Protein AF-0000000081168385 (afdb_homodimer)

Foldseek 3Di:
DPPPPPVVVVVVVVVVVVVVVVVVVVQVVQQVVLLVVLCVVLVVVVCVVVVCVPPPVPDDPDPVVVVVVVLVVQLVVLQSQLSSLVSGPPNDPVSNVSNVVSNVVSVVSVVVVVVLQVLQVVAPNRNQLVVQLVVCVVVDPDDSVVSSVVSNVVVVVVVVVVVVVVVVVVVVPPPDPDD/DPPDPPVVVVVVVVVVVVVVVVVVVVVVVVLVVQLVVLCVVLVVVVCVLVVCVPPPVPDDPDPVVVVVVVLVNQLVVLQSQLSNLVSDPPNDPVSNVSNVVSNVVSVVSVVVVVVLQVLQVVAPNRNQLVVQLVVCVVVDPDDSVVSSVVSNVVVVVVVVVVVVVVVVVVVVPPPDPDD

Secondary structure (DSSP, 8-state):
----HHHHHHHHHHHHHHHHHHHHHHHHHHHHHHHHHHHHHHHHHHHHHHHHHHSS----S-HHHHHHHHHHHHHHHHHHHHHHHHHSSS--HHHHHHHHHHHHHHHHHHHHHHHHHHHHHHSTTTHHHHHHHHHTTTT--S-HHHHHHHHHHHHHHHHHHHHHHHHHHHHHTS-----/----THHHHHHHHHHHHHHHHHHHHHHHHHHHHHHHHHHHHHHHHHHHHHHHHHSS----S-HHHHHHHHHHHHHHHHHHHHHHHHHSSS--HHHHHHHHHHHHHHHHHHHHHHHHHHHHHHSTTTHHHHHHHHHTTTT----HHHHHHHHHHHHHHHHHHHHHHHHHHHHHTS-----

Organism: Pinctada imbricata (NCBI:txid66713)

Structure (mmCIF, N/CA/C/O backbone):
data_AF-0000000081168385-model_v1
#
loop_
_entity.id
_entity.type
_entity.pdbx_description
1 polymer 'Uncharacterized protein'
#
loop_
_atom_site.group_PDB
_atom_site.id
_atom_site.type_symbol
_atom_site.label_atom_id
_atom_site.label_alt_id
_atom_site.label_comp_id
_atom_site.label_asym_id
_atom_site.label_entity_id
_atom_site.label_seq_id
_atom_site.pdbx_PDB_ins_code
_atom_site.Cartn_x
_atom_site.Cartn_y
_atom_site.Cartn_z
_atom_site.occupancy
_atom_site.B_iso_or_equiv
_atom_site.auth_seq_id
_atom_site.auth_comp_id
_atom_site.auth_asym_id
_atom_site.auth_atom_id
_atom_site.pdbx_PDB_model_num
ATOM 1 N N . MET A 1 1 ? 1.739 -77 -22.016 1 28.72 1 MET A N 1
ATOM 2 C CA . MET A 1 1 ? 0.817 -76.125 -21.281 1 28.72 1 MET A CA 1
ATOM 3 C C . MET A 1 1 ? 1.044 -74.688 -21.641 1 28.72 1 MET A C 1
ATOM 5 O O . MET A 1 1 ? 2.18 -74.188 -21.625 1 28.72 1 MET A O 1
ATOM 9 N N . PRO A 1 2 ? 0.166 -74.062 -22.516 1 38.16 2 PRO A N 1
ATOM 10 C CA . PRO A 1 2 ? 0.24 -72.688 -22.984 1 38.16 2 PRO A CA 1
ATOM 11 C C . PRO A 1 2 ? 0.345 -71.688 -21.844 1 38.16 2 PRO A C 1
ATOM 13 O O . PRO A 1 2 ? -0.176 -71.938 -20.75 1 38.16 2 PRO A O 1
ATOM 16 N N . LEU A 1 3 ? 1.666 -71.188 -21.641 1 41.88 3 LEU A N 1
ATOM 17 C CA . LEU A 1 3 ? 1.855 -70.062 -20.719 1 41.88 3 LEU A CA 1
ATOM 18 C C . LEU A 1 3 ? 0.678 -69.125 -20.781 1 41.88 3 LEU A C 1
ATOM 20 O O . LEU A 1 3 ? 0.349 -68.625 -21.844 1 41.88 3 LEU A O 1
ATOM 24 N N . GLU A 1 4 ? -0.323 -69.375 -19.922 1 43.5 4 GLU A N 1
ATOM 25 C CA . GLU A 1 4 ? -1.608 -68.688 -19.828 1 43.5 4 GLU A CA 1
ATOM 26 C C . GLU A 1 4 ? -1.423 -67.125 -19.797 1 43.5 4 GLU A C 1
ATOM 28 O O . GLU A 1 4 ? -0.453 -66.625 -19.219 1 43.5 4 GLU A O 1
ATOM 33 N N . PRO A 1 5 ? -2.109 -66.312 -20.703 1 53.59 5 PRO A N 1
ATOM 34 C CA . PRO A 1 5 ? -2.199 -64.875 -20.844 1 53.59 5 PRO A CA 1
ATOM 35 C C . PRO A 1 5 ? -2.283 -64.188 -19.5 1 53.59 5 PRO A C 1
ATOM 37 O O . PRO A 1 5 ? -2.217 -62.938 -19.453 1 53.59 5 PRO A O 1
ATOM 40 N N . SER A 1 6 ? -2.5 -64.938 -18.422 1 52.44 6 SER A N 1
ATOM 41 C CA . SER A 1 6 ? -2.678 -64.312 -17.109 1 52.44 6 SER A CA 1
ATOM 42 C C . SER A 1 6 ? -1.352 -63.812 -16.547 1 52.44 6 SER A C 1
ATOM 44 O O . SER A 1 6 ? -1.309 -62.781 -15.844 1 52.44 6 SER A O 1
ATOM 46 N N . ASP A 1 7 ? -0.22 -64.438 -16.828 1 54.75 7 ASP A N 1
ATOM 47 C CA . ASP A 1 7 ? 1.067 -64.125 -16.234 1 54.75 7 ASP A CA 1
ATOM 48 C C . ASP A 1 7 ? 1.649 -62.844 -16.859 1 54.75 7 ASP A C 1
ATOM 50 O O . ASP A 1 7 ? 2.297 -62.062 -16.188 1 54.75 7 ASP A O 1
ATOM 54 N N . THR A 1 8 ? 1.394 -62.688 -18.141 1 55.72 8 THR A N 1
ATOM 55 C CA . THR A 1 8 ? 1.881 -61.5 -18.828 1 55.72 8 THR A CA 1
ATOM 56 C C . THR A 1 8 ? 1.148 -60.25 -18.344 1 55.72 8 THR A C 1
ATOM 58 O O . THR A 1 8 ? 1.748 -59.188 -18.219 1 55.72 8 THR A O 1
ATOM 61 N N . ASN A 1 9 ? -0.159 -60.469 -18.078 1 56.34 9 ASN A N 1
ATOM 62 C CA . ASN A 1 9 ? -0.91 -59.312 -17.531 1 56.34 9 ASN A CA 1
ATOM 63 C C . ASN A 1 9 ? -0.419 -58.938 -16.141 1 56.34 9 ASN A C 1
ATOM 65 O O . ASN A 1 9 ? -0.371 -57.75 -15.805 1 56.34 9 ASN A O 1
ATOM 69 N N . ALA A 1 10 ? 0.055 -59.969 -15.391 1 60.47 10 ALA A N 1
ATOM 70 C CA . ALA A 1 10 ? 0.565 -59.688 -14.055 1 60.47 10 ALA A CA 1
ATOM 71 C C . ALA A 1 10 ? 1.931 -59 -14.117 1 60.47 10 ALA A C 1
ATOM 73 O O . ALA A 1 10 ? 2.209 -58.094 -13.344 1 60.47 10 ALA A O 1
ATOM 74 N N . SER A 1 11 ? 2.717 -59.438 -15.086 1 60.75 11 SER A N 1
ATOM 75 C CA . SER A 1 11 ? 4.031 -58.844 -15.227 1 60.75 11 SER A CA 1
ATOM 76 C C . SER A 1 11 ? 3.92 -57.406 -15.727 1 60.75 11 SER A C 1
ATOM 78 O O . SER A 1 11 ? 4.637 -56.5 -15.258 1 60.75 11 SER A O 1
ATOM 80 N N . GLN A 1 12 ? 2.984 -57.25 -16.625 1 58.09 12 GLN A N 1
ATOM 81 C CA . GLN A 1 12 ? 2.773 -55.875 -17.109 1 58.09 12 GLN A CA 1
ATOM 82 C C . GLN A 1 12 ? 2.207 -55 -16 1 58.09 12 GLN A C 1
ATOM 84 O O . GLN A 1 12 ? 2.621 -53.844 -15.852 1 58.09 12 GLN A O 1
ATOM 89 N N . ASN A 1 13 ? 1.358 -55.531 -15.211 1 57.5 13 ASN A N 1
ATOM 90 C CA . ASN A 1 13 ? 0.836 -54.781 -14.07 1 57.5 13 ASN A CA 1
ATOM 91 C C . ASN A 1 13 ? 1.925 -54.5 -13.039 1 57.5 13 ASN A C 1
ATOM 93 O O . ASN A 1 13 ? 1.963 -53.438 -12.453 1 57.5 13 ASN A O 1
ATOM 97 N N . ASN A 1 14 ? 2.943 -55.406 -12.883 1 60.56 14 ASN A N 1
ATOM 98 C CA . ASN A 1 14 ? 4.043 -55.188 -11.953 1 60.56 14 ASN A CA 1
ATOM 99 C C . ASN A 1 14 ? 5.008 -54.125 -12.461 1 60.56 14 ASN A C 1
ATOM 101 O O . ASN A 1 14 ? 5.492 -53.312 -11.688 1 60.56 14 ASN A O 1
ATOM 105 N N . LEU A 1 15 ? 5.285 -54.219 -13.68 1 58.88 15 LEU A N 1
ATOM 106 C CA . LEU A 1 15 ? 6.168 -53.188 -14.242 1 58.88 15 LEU A CA 1
ATOM 107 C C . LEU A 1 15 ? 5.512 -51.812 -14.203 1 58.88 15 LEU A C 1
ATOM 109 O O . LEU A 1 15 ? 6.168 -50.812 -13.883 1 58.88 15 LEU A O 1
ATOM 113 N N . LEU A 1 16 ? 4.18 -51.844 -14.539 1 58 16 LEU A N 1
ATOM 114 C CA . LEU A 1 16 ? 3.465 -50.594 -14.438 1 58 16 LEU A CA 1
ATOM 115 C C . LEU A 1 16 ? 3.416 -50.094 -12.992 1 58 16 LEU A C 1
ATOM 117 O O . LEU A 1 16 ? 3.555 -48.906 -12.734 1 58 16 LEU A O 1
ATOM 121 N N . GLN A 1 17 ? 3.441 -50.938 -12.016 1 61.91 17 GLN A N 1
ATOM 122 C CA . GLN A 1 17 ? 3.486 -50.562 -10.609 1 61.91 17 GLN A CA 1
ATOM 123 C C . GLN A 1 17 ? 4.879 -50.094 -10.211 1 61.91 17 GLN A C 1
ATOM 125 O O . GLN A 1 17 ? 5.012 -49.125 -9.453 1 61.91 17 GLN A O 1
ATOM 130 N N . HIS A 1 18 ? 5.898 -50.625 -10.742 1 60.72 18 HIS A N 1
ATOM 131 C CA . HIS A 1 18 ? 7.254 -50.156 -10.445 1 60.72 18 HIS A CA 1
ATOM 132 C C . HIS A 1 18 ? 7.539 -48.812 -11.086 1 60.72 18 HIS A C 1
ATOM 134 O O . HIS A 1 18 ? 8.164 -47.938 -10.469 1 60.72 18 HIS A O 1
ATOM 140 N N . LEU A 1 19 ? 7.164 -48.719 -12.242 1 56.56 19 LEU A N 1
ATOM 141 C CA . LEU A 1 19 ? 7.332 -47.406 -12.891 1 56.56 19 LEU A CA 1
ATOM 142 C C . LEU A 1 19 ? 6.527 -46.344 -12.172 1 56.56 19 LEU A C 1
ATOM 144 O O . LEU A 1 19 ? 7.012 -45.219 -11.984 1 56.56 19 LEU A O 1
ATOM 148 N N . ASP A 1 20 ? 5.297 -46.625 -11.766 1 57.16 20 ASP A N 1
ATOM 149 C CA . ASP A 1 20 ? 4.508 -45.719 -10.953 1 57.16 20 ASP A CA 1
ATOM 150 C C . ASP A 1 20 ? 5.223 -45.375 -9.641 1 57.16 20 ASP A C 1
ATOM 152 O O . ASP A 1 20 ? 5.25 -44.219 -9.219 1 57.16 20 ASP A O 1
ATOM 156 N N . THR A 1 21 ? 5.945 -46.281 -9.109 1 60.62 21 THR A N 1
ATOM 157 C CA . THR A 1 21 ? 6.684 -46.031 -7.871 1 60.62 21 THR A CA 1
ATOM 158 C C . THR A 1 21 ? 7.91 -45.188 -8.133 1 60.62 21 THR A C 1
ATOM 160 O O . THR A 1 21 ? 8.203 -44.25 -7.352 1 60.62 21 THR A O 1
ATOM 163 N N . LEU A 1 22 ? 8.602 -45.406 -9.164 1 54.03 22 LEU A N 1
ATOM 164 C CA . LEU A 1 22 ? 9.805 -44.625 -9.469 1 54.03 22 LEU A CA 1
ATOM 165 C C . LEU A 1 22 ? 9.438 -4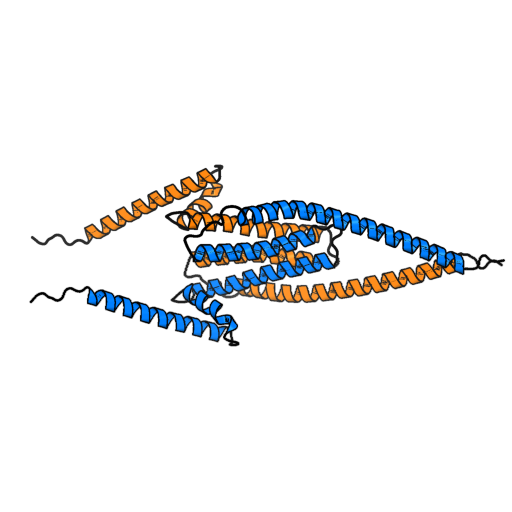3.219 -9.852 1 54.03 22 LEU A C 1
ATOM 167 O O . LEU A 1 22 ? 10.078 -42.25 -9.391 1 54.03 22 LEU A O 1
ATOM 171 N N . ILE A 1 23 ? 8.461 -43.125 -10.734 1 55 23 ILE A N 1
ATOM 172 C CA . ILE A 1 23 ? 8.031 -41.781 -11.117 1 55 23 ILE A CA 1
ATOM 173 C C . ILE A 1 23 ? 7.48 -41.062 -9.906 1 55 23 ILE A C 1
ATOM 175 O O . ILE A 1 23 ? 7.805 -39.906 -9.68 1 55 23 ILE A O 1
ATOM 179 N N . THR A 1 24 ? 6.781 -41.719 -9.047 1 54.78 24 THR A N 1
ATOM 180 C CA . THR A 1 24 ? 6.297 -41.125 -7.809 1 54.78 24 THR A CA 1
ATOM 181 C C . THR A 1 24 ? 7.461 -40.75 -6.887 1 54.78 24 THR A C 1
ATOM 183 O O . THR A 1 24 ? 7.469 -39.688 -6.27 1 54.78 24 THR A O 1
ATOM 186 N N . ALA A 1 25 ? 8.453 -41.5 -6.84 1 55.84 25 ALA A N 1
ATOM 187 C CA . ALA A 1 25 ? 9.609 -41.219 -5.992 1 55.84 25 ALA A CA 1
ATOM 188 C C . ALA A 1 25 ? 10.414 -40.062 -6.539 1 55.84 25 ALA A C 1
ATOM 190 O O . ALA A 1 25 ? 10.836 -39.188 -5.781 1 55.84 25 ALA A O 1
ATOM 191 N N . ARG A 1 26 ? 10.656 -40.156 -7.754 1 50.94 26 ARG A N 1
ATOM 192 C CA . ARG A 1 26 ? 11.438 -39.062 -8.352 1 50.94 26 ARG A CA 1
ATOM 193 C C . ARG A 1 26 ? 10.672 -37.75 -8.312 1 50.94 26 ARG A C 1
ATOM 195 O O . ARG A 1 26 ? 11.25 -36.688 -8.055 1 50.94 26 ARG A O 1
ATOM 202 N N . LEU A 1 27 ? 9.406 -37.844 -8.586 1 49.94 27 LEU A N 1
ATOM 203 C CA . LEU A 1 27 ? 8.57 -36.625 -8.453 1 49.94 27 LEU A CA 1
ATOM 204 C C . LEU A 1 27 ? 8.477 -36.188 -7 1 49.94 27 LEU A C 1
ATOM 206 O O . LEU A 1 27 ? 8.5 -35 -6.703 1 49.94 27 LEU A O 1
ATOM 210 N N . SER A 1 28 ? 8.469 -37.125 -6.121 1 52.44 28 SER A N 1
ATOM 211 C CA . SER A 1 28 ? 8.547 -36.812 -4.699 1 52.44 28 SER A CA 1
ATOM 212 C C . SER A 1 28 ? 9.898 -36.188 -4.34 1 52.44 28 SER A C 1
ATOM 214 O O . SER A 1 28 ? 9.969 -35.219 -3.576 1 52.44 28 SER A O 1
ATOM 216 N N . ASP A 1 29 ? 10.953 -36.688 -4.832 1 52.03 29 ASP A N 1
ATOM 217 C CA . ASP A 1 29 ? 12.281 -36.125 -4.586 1 52.03 29 ASP A CA 1
ATOM 218 C C . ASP A 1 29 ? 12.422 -34.75 -5.18 1 52.03 29 ASP A C 1
ATOM 220 O O . ASP A 1 29 ? 12.992 -33.844 -4.555 1 52.03 29 ASP A O 1
ATOM 224 N N . PHE A 1 30 ? 12.055 -34.625 -6.363 1 45.69 30 PHE A N 1
ATOM 225 C CA . PHE A 1 30 ? 12.062 -33.312 -6.98 1 45.69 30 PHE A CA 1
ATOM 226 C C . PHE A 1 30 ? 11.164 -32.344 -6.215 1 45.69 30 PHE A C 1
ATOM 228 O O . PHE A 1 30 ? 11.547 -31.203 -5.949 1 45.69 30 PHE A O 1
ATOM 235 N N . GLU A 1 31 ? 10 -32.812 -5.82 1 44.94 31 GLU A N 1
ATOM 236 C CA . GLU A 1 31 ? 9.133 -32 -4.957 1 44.94 31 GLU A CA 1
ATOM 237 C C . GLU A 1 31 ? 9.82 -31.672 -3.635 1 44.94 31 GLU A C 1
ATOM 239 O O . GLU A 1 31 ? 9.734 -30.547 -3.146 1 44.94 31 GLU A O 1
ATOM 244 N N . THR A 1 32 ? 10.445 -32.531 -3.168 1 50.12 32 THR A N 1
ATOM 245 C CA . THR A 1 32 ? 11.164 -32.281 -1.922 1 50.12 32 THR A CA 1
ATOM 246 C C . THR A 1 32 ? 12.328 -31.328 -2.141 1 50.12 32 THR A C 1
ATOM 248 O O . THR A 1 32 ? 12.555 -30.422 -1.34 1 50.12 32 THR A O 1
ATOM 251 N N . ARG A 1 33 ? 13.164 -31.547 -3.102 1 45.75 33 ARG A N 1
ATOM 252 C CA . ARG A 1 33 ? 14.297 -30.672 -3.373 1 45.75 33 ARG A CA 1
ATOM 253 C C . ARG A 1 33 ? 13.836 -29.281 -3.768 1 45.75 33 ARG A C 1
ATOM 255 O O . ARG A 1 33 ? 14.398 -28.281 -3.322 1 45.75 33 ARG A O 1
ATOM 262 N N . PHE A 1 34 ? 12.969 -29.219 -4.625 1 40.16 34 PHE A N 1
ATOM 263 C CA . PHE A 1 34 ? 12.391 -27.922 -4.969 1 40.16 34 PHE A CA 1
ATOM 264 C C . PHE A 1 34 ? 11.734 -27.281 -3.746 1 40.16 34 PHE A C 1
ATOM 266 O O . PHE A 1 34 ? 11.906 -26.094 -3.498 1 40.16 34 PHE A O 1
ATOM 273 N N . SER A 1 35 ? 11.07 -28.062 -2.912 1 41 35 SER A N 1
ATOM 274 C CA . SER A 1 35 ? 10.57 -27.578 -1.628 1 41 35 SER A CA 1
ATOM 275 C C . SER A 1 35 ? 11.711 -27.156 -0.713 1 41 35 SER A C 1
ATOM 277 O O . SER A 1 35 ? 11.625 -26.141 -0.028 1 41 35 SER A O 1
ATOM 279 N N . GLU A 1 36 ? 12.742 -27.812 -0.715 1 46 36 GLU A N 1
ATOM 280 C CA . GLU A 1 36 ? 13.891 -27.453 0.114 1 46 36 GLU A CA 1
ATOM 281 C C . GLU A 1 36 ? 14.586 -26.203 -0.42 1 46 36 GLU A C 1
ATOM 283 O O . GLU A 1 36 ? 14.961 -25.328 0.35 1 46 36 GLU A O 1
ATOM 288 N N . GLN A 1 37 ? 14.898 -26.141 -1.614 1 40.03 37 GLN A N 1
ATOM 289 C CA . GLN A 1 37 ? 15.5 -24.953 -2.201 1 40.03 37 GLN A CA 1
ATOM 290 C C . GLN A 1 37 ? 14.547 -23.766 -2.121 1 40.03 37 GLN A C 1
ATOM 292 O O . GLN A 1 37 ? 14.969 -22.625 -1.861 1 40.03 37 GLN A O 1
ATOM 297 N N . GLN A 1 38 ? 13.32 -23.969 -2.391 1 38.84 38 GLN A N 1
ATOM 298 C CA . GLN A 1 38 ? 12.312 -22.953 -2.146 1 38.84 38 GLN A CA 1
ATOM 299 C C . GLN A 1 38 ? 12.211 -22.609 -0.661 1 38.84 38 GLN A C 1
ATOM 301 O O . GLN A 1 38 ? 12.086 -21.453 -0.288 1 38.84 38 GLN A O 1
ATOM 306 N N . LYS A 1 39 ? 12.312 -23.516 0.176 1 42 39 LYS A N 1
ATOM 307 C CA . LYS A 1 39 ? 12.445 -23.25 1.606 1 42 39 LYS A CA 1
ATOM 308 C C . LYS A 1 39 ? 13.711 -22.453 1.903 1 42 39 LYS A C 1
ATOM 310 O O . LYS A 1 39 ? 13.688 -21.531 2.721 1 42 39 LYS A O 1
ATOM 315 N N . GLU A 1 40 ? 14.734 -22.766 1.225 1 41.75 40 GLU A N 1
ATOM 316 C CA . GLU A 1 40 ? 15.953 -22 1.469 1 41.75 40 GLU A CA 1
ATOM 317 C C . GLU A 1 40 ? 15.828 -20.578 0.928 1 41.75 40 GLU A C 1
ATOM 319 O O . GLU A 1 40 ? 16.234 -19.625 1.592 1 41.75 40 GLU A O 1
ATOM 324 N N . MET A 1 41 ? 15.469 -20.391 -0.272 1 37.75 41 MET A N 1
ATOM 325 C CA . MET A 1 41 ? 15.227 -19.047 -0.765 1 37.75 41 MET A CA 1
ATOM 326 C C . MET A 1 41 ? 14.078 -18.391 -0.013 1 37.75 41 MET A C 1
ATOM 328 O O . MET A 1 41 ? 14.148 -17.219 0.347 1 37.75 41 MET A O 1
ATOM 332 N N . SER A 1 42 ? 12.977 -19.078 0.269 1 39.44 42 SER A N 1
ATOM 333 C CA . SER A 1 42 ? 11.93 -18.609 1.173 1 39.44 42 SER A CA 1
ATOM 334 C C . SER A 1 42 ? 12.469 -18.422 2.588 1 39.44 42 SER A C 1
ATOM 336 O O . SER A 1 42 ? 12.133 -17.438 3.264 1 39.44 42 SER A O 1
ATOM 338 N N . SER A 1 43 ? 13.281 -19.25 3.004 1 41.34 43 SER A N 1
ATOM 339 C CA . SER A 1 43 ? 13.883 -19.062 4.32 1 41.34 43 SER A CA 1
ATOM 340 C C . SER A 1 43 ? 14.789 -17.844 4.34 1 41.34 43 SER A C 1
ATOM 342 O O . SER A 1 43 ? 14.812 -17.094 5.324 1 41.34 43 SER A O 1
ATOM 344 N N . VAL A 1 44 ? 15.57 -17.594 3.359 1 39.22 44 VAL A N 1
ATOM 345 C CA . VAL A 1 44 ? 16.344 -16.344 3.342 1 39.22 44 VAL A CA 1
ATOM 346 C C . VAL A 1 44 ? 15.398 -15.156 3.225 1 39.22 44 VAL A C 1
ATOM 348 O O . VAL A 1 44 ? 15.57 -14.148 3.922 1 39.22 44 VAL A O 1
ATOM 351 N N . HIS A 1 45 ? 14.414 -15.258 2.365 1 38.88 45 HIS A N 1
ATOM 352 C CA . HIS A 1 45 ? 13.438 -14.18 2.314 1 38.88 45 HIS A CA 1
ATOM 353 C C . HIS A 1 45 ? 12.57 -14.156 3.568 1 38.88 45 HIS A C 1
ATOM 355 O O . HIS A 1 45 ? 12.312 -13.094 4.129 1 38.88 45 HIS A O 1
ATOM 361 N N . LEU A 1 46 ? 12.086 -15.266 4 1 40.81 46 LEU A N 1
ATOM 362 C CA . LEU A 1 46 ? 11.43 -15.344 5.305 1 40.81 46 LEU A CA 1
ATOM 363 C C . LEU A 1 46 ? 12.391 -14.938 6.414 1 40.81 46 LEU A C 1
ATOM 365 O O . LEU A 1 46 ? 12.008 -14.234 7.352 1 40.81 46 LEU A O 1
ATOM 369 N N . ALA A 1 47 ? 13.523 -15.367 6.406 1 39.78 47 ALA A N 1
ATOM 370 C CA . ALA A 1 47 ? 14.508 -14.898 7.379 1 39.78 47 ALA A CA 1
ATOM 371 C C . ALA A 1 47 ? 14.719 -13.391 7.266 1 39.78 47 ALA A C 1
ATOM 373 O O . ALA A 1 47 ? 14.859 -12.703 8.281 1 39.78 47 ALA A O 1
ATOM 374 N N . LYS A 1 48 ? 14.766 -12.914 6.145 1 40.53 48 LYS A N 1
ATOM 375 C CA . LYS A 1 48 ? 14.836 -11.461 6.016 1 40.53 48 LYS A CA 1
ATOM 376 C C . LYS A 1 48 ? 13.547 -10.805 6.516 1 40.53 48 LYS A C 1
ATOM 378 O O . LYS A 1 48 ? 13.594 -9.773 7.195 1 40.53 48 LYS A O 1
ATOM 383 N N . ILE A 1 49 ? 12.344 -11.336 6.203 1 40.78 49 ILE A N 1
ATOM 384 C CA . ILE A 1 49 ? 11.086 -10.875 6.773 1 40.78 49 ILE A CA 1
ATOM 385 C C . ILE A 1 49 ? 11.055 -11.164 8.273 1 40.78 49 ILE A C 1
ATOM 387 O O . ILE A 1 49 ? 10.656 -10.312 9.07 1 40.78 49 ILE A O 1
ATOM 391 N N . GLU A 1 50 ? 11.266 -12.359 8.664 1 41.97 50 GLU A N 1
ATOM 392 C CA . GLU A 1 50 ? 11.398 -12.695 10.078 1 41.97 50 GLU A CA 1
ATOM 393 C C . GLU A 1 50 ? 12.539 -11.914 10.727 1 41.97 50 GLU A C 1
ATOM 395 O O . GLU A 1 50 ? 12.43 -11.492 11.883 1 41.97 50 GLU A O 1
ATOM 400 N N . GLY A 1 51 ? 13.648 -11.914 10.188 1 40.12 51 GLY A N 1
ATOM 401 C CA . GLY A 1 51 ? 14.672 -11.023 10.711 1 40.12 51 GLY A CA 1
ATOM 402 C C . GLY A 1 51 ? 14.203 -9.578 10.82 1 40.12 51 GLY A C 1
ATOM 403 O O . GLY A 1 51 ? 14.633 -8.852 11.711 1 40.12 51 GLY A O 1
ATOM 404 N N . LEU A 1 52 ? 13.523 -9.125 9.883 1 39.78 52 LEU A N 1
ATOM 405 C CA . LEU A 1 52 ? 12.883 -7.824 10.062 1 39.78 52 LEU A CA 1
ATOM 406 C C . LEU A 1 52 ? 11.812 -7.887 11.148 1 39.78 52 LEU A C 1
ATOM 408 O O . LEU A 1 52 ? 11.586 -6.906 11.859 1 39.78 52 LEU A O 1
ATOM 412 N N . THR A 1 53 ? 11.062 -8.992 11.211 1 39.47 53 THR A N 1
ATOM 413 C CA . THR A 1 53 ? 10.156 -9.102 12.352 1 39.47 53 THR A CA 1
ATOM 414 C C . THR A 1 53 ? 10.938 -9.352 13.633 1 39.47 53 THR A C 1
ATOM 416 O O . THR A 1 53 ? 10.477 -9.008 14.727 1 39.47 53 THR A O 1
ATOM 419 N N . ALA A 1 54 ? 11.828 -10.359 13.758 1 36.97 54 ALA A N 1
ATOM 420 C CA . ALA A 1 54 ? 12.461 -10.625 15.047 1 36.97 54 ALA A CA 1
ATOM 421 C C . ALA A 1 54 ? 13.281 -9.422 15.516 1 36.97 54 ALA A C 1
ATOM 423 O O . ALA A 1 54 ? 13.438 -9.203 16.719 1 36.97 54 ALA A O 1
ATOM 424 N N . LYS A 1 55 ? 14.383 -9.016 14.805 1 42.53 55 LYS A N 1
ATOM 425 C CA . LYS A 1 55 ? 15.094 -7.895 15.422 1 42.53 55 LYS A CA 1
ATOM 426 C C . LYS A 1 55 ? 14.125 -6.781 15.812 1 42.53 55 LYS A C 1
ATOM 428 O O . LYS A 1 55 ? 12.992 -6.734 15.32 1 42.53 55 LYS A O 1
ATOM 433 N N . SER A 1 56 ? 14.578 -5.566 16.5 1 45.19 56 SER A N 1
ATOM 434 C CA . SER A 1 56 ? 13.891 -4.461 17.156 1 45.19 56 SER A CA 1
ATOM 435 C C . SER A 1 56 ? 12.789 -3.895 16.266 1 45.19 56 SER A C 1
ATOM 437 O O . SER A 1 56 ? 13.062 -3.373 15.18 1 45.19 56 SER A O 1
ATOM 439 N N . ALA A 1 57 ? 11.484 -4.539 16.172 1 61.28 57 ALA A N 1
ATOM 440 C CA . ALA A 1 57 ? 10.25 -4.078 15.547 1 61.28 57 ALA A CA 1
ATOM 441 C C . ALA A 1 57 ? 10.242 -2.561 15.391 1 61.28 57 ALA A C 1
ATOM 443 O O . ALA A 1 57 ? 10.523 -1.833 16.344 1 61.28 57 ALA A O 1
ATOM 444 N N . TYR A 1 58 ? 10.609 -2.172 14.211 1 82.94 58 TYR A N 1
ATOM 445 C CA . TYR A 1 58 ? 10.508 -0.734 13.992 1 82.94 58 TYR A CA 1
ATOM 446 C C . TYR A 1 58 ? 9.258 -0.174 14.664 1 82.94 58 TYR A C 1
ATOM 448 O O . TYR A 1 58 ? 8.164 -0.728 14.516 1 82.94 58 TYR A O 1
ATOM 456 N N . GLN A 1 59 ? 9.547 0.671 15.609 1 89.56 59 GLN A N 1
ATOM 457 C CA . GLN A 1 59 ? 8.422 1.338 16.266 1 89.56 59 GLN A CA 1
ATOM 458 C C . GLN A 1 59 ? 8.008 2.592 15.492 1 89.56 59 GLN A C 1
ATOM 460 O O . GLN A 1 59 ? 8.734 3.586 15.484 1 89.56 59 GLN A O 1
ATOM 465 N N . PHE A 1 60 ? 6.91 2.525 14.953 1 92.19 60 PHE A N 1
ATOM 466 C CA . PHE A 1 60 ? 6.434 3.629 14.133 1 92.19 60 PHE A CA 1
ATOM 467 C C . PHE A 1 60 ? 6 4.805 15 1 92.19 60 PHE A C 1
ATOM 469 O O . PHE A 1 60 ? 5.379 4.613 16.047 1 92.19 60 PHE A O 1
ATOM 476 N N . LYS A 1 61 ? 6.305 5.938 14.57 1 91.94 61 LYS A N 1
ATOM 477 C CA . LYS A 1 61 ? 5.918 7.172 15.25 1 91.94 61 LYS A CA 1
ATOM 478 C C . LYS A 1 61 ? 4.531 7.633 14.797 1 91.94 61 LYS A C 1
ATOM 480 O O . LYS A 1 61 ? 3.816 8.289 15.555 1 91.94 61 LYS A O 1
ATOM 485 N N . ARG A 1 62 ? 4.211 7.285 13.562 1 92.06 62 ARG A N 1
ATOM 486 C CA . ARG A 1 62 ? 2.961 7.75 12.961 1 92.06 62 ARG A CA 1
ATOM 487 C C . ARG A 1 62 ? 2.057 6.574 12.602 1 92.06 62 ARG A C 1
ATOM 489 O O . ARG A 1 62 ? 2.469 5.672 11.875 1 92.06 62 ARG A O 1
ATOM 496 N N . LYS A 1 63 ? 0.883 6.684 13 1 87.25 63 LYS A N 1
ATOM 497 C CA . LYS A 1 63 ? -0.086 5.605 12.828 1 87.25 63 LYS A CA 1
ATOM 498 C C . LYS A 1 63 ? -0.333 5.316 11.352 1 87.25 63 LYS A C 1
ATOM 500 O O . LYS A 1 63 ? -0.46 4.152 10.953 1 87.25 63 LYS A O 1
ATOM 505 N N . GLY A 1 64 ? -0.409 6.348 10.594 1 90.25 64 GLY A N 1
ATOM 506 C CA . GLY A 1 64 ? -0.64 6.16 9.172 1 90.25 64 GLY A CA 1
ATOM 507 C C . GLY A 1 64 ? 0.457 5.367 8.492 1 90.25 64 GLY A C 1
ATOM 508 O O . GLY A 1 64 ? 0.177 4.496 7.66 1 90.25 64 GLY A O 1
ATOM 509 N N . ASN A 1 65 ? 1.668 5.66 8.836 1 93.62 65 ASN A N 1
ATOM 510 C CA . ASN A 1 65 ? 2.795 4.918 8.281 1 93.62 65 ASN A CA 1
ATOM 511 C C . ASN A 1 65 ? 2.785 3.459 8.734 1 93.62 65 ASN A C 1
ATOM 513 O O . ASN A 1 65 ? 3.059 2.555 7.945 1 93.62 65 ASN A O 1
ATOM 517 N N . GLU A 1 66 ? 2.42 3.295 9.977 1 92.69 66 GLU A N 1
ATOM 518 C CA . GLU A 1 66 ? 2.342 1.94 10.516 1 92.69 66 GLU A CA 1
ATOM 519 C C . GLU A 1 66 ? 1.309 1.105 9.766 1 92.69 66 GLU A C 1
ATOM 521 O O . GLU A 1 66 ? 1.577 -0.04 9.398 1 92.69 66 GLU A O 1
ATOM 526 N N . GLN A 1 67 ? 0.186 1.678 9.516 1 90.5 67 GLN A N 1
ATOM 527 C CA . GLN A 1 67 ? -0.888 0.976 8.828 1 90.5 67 GLN A CA 1
ATOM 528 C C . GLN A 1 67 ? -0.49 0.639 7.391 1 90.5 67 GLN A C 1
ATOM 530 O O . GLN A 1 67 ? -0.779 -0.455 6.902 1 90.5 67 GLN A O 1
ATOM 535 N N . GLN A 1 68 ? 0.129 1.601 6.715 1 94.75 68 GLN A N 1
ATOM 536 C CA . GLN A 1 68 ? 0.601 1.351 5.355 1 94.75 68 GLN A CA 1
ATOM 537 C C . GLN A 1 68 ? 1.621 0.216 5.328 1 94.75 68 GLN A C 1
ATOM 539 O O . GLN A 1 68 ? 1.573 -0.647 4.449 1 94.75 68 GLN A O 1
ATOM 544 N N . TYR A 1 69 ? 2.498 0.25 6.297 1 94.69 69 TYR A N 1
ATOM 545 C CA . TYR A 1 69 ? 3.529 -0.778 6.375 1 94.69 69 TYR A CA 1
ATOM 546 C C . TYR A 1 69 ? 2.914 -2.154 6.605 1 94.69 69 TYR A C 1
ATOM 548 O O . TYR A 1 69 ? 3.254 -3.115 5.914 1 94.69 69 TYR A O 1
ATOM 556 N N . LYS A 1 70 ? 2.029 -2.221 7.508 1 92.19 70 LYS A N 1
ATOM 557 C CA . LYS A 1 70 ? 1.372 -3.486 7.824 1 92.19 70 LYS A CA 1
ATOM 558 C C . LYS A 1 70 ? 0.637 -4.043 6.609 1 92.19 70 LYS A C 1
ATOM 560 O O . LYS A 1 70 ? 0.712 -5.242 6.332 1 92.19 70 LYS A O 1
ATOM 565 N N . HIS A 1 71 ? -0.079 -3.189 5.93 1 93.62 71 HIS A N 1
ATOM 566 C CA . HIS A 1 71 ? -0.752 -3.613 4.707 1 93.62 71 HIS A CA 1
ATOM 567 C C . HIS A 1 71 ? 0.24 -4.188 3.699 1 93.62 71 HIS A C 1
ATOM 569 O O . HIS A 1 71 ? -0.01 -5.238 3.105 1 93.62 71 HIS A O 1
ATOM 575 N N . SER A 1 72 ? 1.344 -3.471 3.514 1 94.75 72 SER A N 1
ATOM 576 C CA . SER A 1 72 ? 2.375 -3.922 2.584 1 94.75 72 SER A CA 1
ATOM 577 C C . SER A 1 72 ? 2.93 -5.281 2.992 1 94.75 72 SER A C 1
ATOM 579 O O . SER A 1 72 ? 3.168 -6.141 2.141 1 94.75 72 SER A O 1
ATOM 581 N N . VAL A 1 73 ? 3.059 -5.488 4.262 1 93.25 73 VAL A N 1
ATOM 582 C CA . VAL A 1 73 ? 3.578 -6.746 4.789 1 93.25 73 VAL A CA 1
ATOM 583 C C . VAL A 1 73 ? 2.578 -7.871 4.523 1 93.25 73 VAL A C 1
ATOM 585 O O . VAL A 1 73 ? 2.961 -8.961 4.102 1 93.25 73 VAL A O 1
ATOM 588 N N . ASP A 1 74 ? 1.335 -7.551 4.734 1 94.19 74 ASP A N 1
ATOM 589 C CA . ASP A 1 74 ? 0.288 -8.547 4.523 1 94.19 74 ASP A CA 1
ATOM 590 C C . ASP A 1 74 ? 0.266 -9.023 3.072 1 94.19 74 ASP A C 1
ATOM 592 O O . ASP A 1 74 ? 0.19 -10.219 2.809 1 94.19 74 ASP A O 1
ATOM 596 N N . VAL A 1 75 ? 0.369 -8.078 2.207 1 96.75 75 VAL A N 1
ATOM 597 C CA . VAL A 1 75 ? 0.371 -8.43 0.792 1 96.75 75 VAL A CA 1
ATOM 598 C C . VAL A 1 75 ? 1.626 -9.234 0.46 1 96.75 75 VAL A C 1
ATOM 600 O O . VAL A 1 75 ? 1.553 -10.258 -0.23 1 96.75 75 VAL A O 1
ATOM 603 N N . CYS A 1 76 ? 2.732 -8.828 0.955 1 95.69 76 CYS A N 1
ATOM 604 C CA . CYS A 1 76 ? 4.008 -9.484 0.703 1 95.69 76 CYS A CA 1
ATOM 605 C C . CYS A 1 76 ? 3.977 -10.938 1.179 1 95.69 76 CYS A C 1
ATOM 607 O O . CYS A 1 76 ? 4.5 -11.828 0.508 1 95.69 76 CYS A O 1
ATOM 609 N N . GLU A 1 77 ? 3.359 -11.148 2.268 1 94.38 77 GLU A N 1
ATOM 610 C CA . GLU A 1 77 ? 3.254 -12.5 2.812 1 94.38 77 GLU A CA 1
ATOM 611 C C . GLU A 1 77 ? 2.484 -13.414 1.868 1 94.38 77 GLU A C 1
ATOM 613 O O . GLU A 1 77 ? 2.859 -14.578 1.676 1 94.38 77 GLU A O 1
ATOM 618 N N . LYS A 1 78 ? 1.439 -12.859 1.326 1 96.38 78 LYS A N 1
ATOM 619 C CA . LYS A 1 78 ? 0.683 -13.648 0.357 1 96.38 78 LYS A CA 1
ATOM 620 C C . LYS A 1 78 ? 1.538 -13.992 -0.858 1 96.38 78 LYS A C 1
ATOM 622 O O . LYS A 1 78 ? 1.535 -15.133 -1.322 1 96.38 78 LYS A O 1
ATOM 627 N N . LEU A 1 79 ? 2.244 -13.039 -1.329 1 97.25 79 LEU A N 1
ATOM 628 C CA . LEU A 1 79 ? 3.061 -13.234 -2.523 1 97.25 79 LEU A CA 1
ATOM 629 C C . LEU A 1 79 ? 4.215 -14.195 -2.242 1 97.25 79 LEU A C 1
ATOM 631 O O . LEU A 1 79 ? 4.57 -15.008 -3.096 1 97.25 79 LEU A O 1
ATOM 635 N N . GLN A 1 80 ? 4.758 -14.125 -1.08 1 93.81 80 GLN A N 1
ATOM 636 C CA . GLN A 1 80 ? 5.82 -15.047 -0.696 1 93.81 80 GLN A CA 1
ATOM 637 C C . GLN A 1 80 ? 5.305 -16.484 -0.615 1 93.81 80 GLN A C 1
ATOM 639 O O . GLN A 1 80 ? 5.984 -17.422 -1.045 1 93.81 80 GLN A O 1
ATOM 644 N N . ALA A 1 81 ? 4.168 -16.594 -0.064 1 94.06 81 ALA A N 1
ATOM 645 C CA . ALA A 1 81 ? 3.543 -17.906 -0.012 1 94.06 81 ALA A CA 1
ATOM 646 C C . ALA A 1 81 ? 3.293 -18.453 -1.416 1 94.06 81 ALA A C 1
ATOM 648 O O . ALA A 1 81 ? 3.512 -19.641 -1.678 1 94.06 81 ALA A O 1
ATOM 649 N N . ALA A 1 82 ? 2.844 -17.594 -2.291 1 96.25 82 ALA A N 1
ATOM 650 C CA . ALA A 1 82 ? 2.631 -18 -3.678 1 96.25 82 ALA A CA 1
ATOM 651 C C . ALA A 1 82 ? 3.938 -18.453 -4.324 1 96.25 82 ALA A C 1
ATOM 653 O O . ALA A 1 82 ? 3.982 -19.484 -4.98 1 96.25 82 ALA A O 1
ATOM 654 N N . ASN A 1 83 ? 4.918 -17.656 -4.133 1 93.12 83 ASN A N 1
ATOM 655 C CA . ASN A 1 83 ? 6.234 -17.969 -4.684 1 93.12 83 ASN A CA 1
ATOM 656 C C . ASN A 1 83 ? 6.75 -19.312 -4.152 1 93.12 83 ASN A C 1
ATOM 658 O O . ASN A 1 83 ? 7.301 -20.109 -4.906 1 93.12 83 ASN A O 1
ATOM 662 N N . THR A 1 84 ? 6.547 -19.516 -2.887 1 91.06 84 THR A N 1
ATOM 663 C CA . THR A 1 84 ? 6.961 -20.766 -2.25 1 91.06 84 THR A CA 1
ATOM 664 C C . THR A 1 84 ? 6.215 -21.953 -2.852 1 91.06 84 THR A C 1
ATOM 666 O O . THR A 1 84 ? 6.809 -23 -3.111 1 91.06 84 THR A O 1
ATOM 669 N N . ALA A 1 85 ? 4.988 -21.781 -3.102 1 92.88 85 ALA A N 1
ATOM 670 C CA . ALA A 1 85 ? 4.164 -22.844 -3.686 1 92.88 85 ALA A CA 1
ATOM 671 C C . ALA A 1 85 ? 4.656 -23.219 -5.082 1 92.88 85 ALA A C 1
ATOM 673 O O . ALA A 1 85 ? 4.562 -24.375 -5.492 1 92.88 85 ALA A O 1
ATOM 674 N N . LEU A 1 86 ? 5.223 -22.266 -5.734 1 93.88 86 LEU A N 1
ATOM 675 C CA . LEU A 1 86 ? 5.648 -22.484 -7.109 1 93.88 86 LEU A CA 1
ATOM 676 C C . LEU A 1 86 ? 7.098 -22.953 -7.164 1 93.88 86 LEU A C 1
ATOM 678 O O . LEU A 1 86 ? 7.617 -23.266 -8.234 1 93.88 86 LEU A O 1
ATOM 682 N N . SER A 1 87 ? 7.723 -22.969 -6.086 1 86.38 87 SER A N 1
ATOM 683 C CA . SER A 1 87 ? 9.148 -23.281 -6.055 1 86.38 87 SER A CA 1
ATOM 684 C C . SER A 1 87 ? 9.391 -24.781 -5.953 1 86.38 87 SER A C 1
ATOM 686 O O . SER A 1 87 ? 10.484 -25.266 -6.266 1 86.38 87 SER A O 1
ATOM 688 N N . SER A 1 88 ? 8.297 -25.547 -5.574 1 73.56 88 SER A N 1
ATOM 689 C CA . SER A 1 88 ? 8.469 -26.984 -5.457 1 73.56 88 SER A CA 1
ATOM 690 C C . SER A 1 88 ? 8.445 -27.656 -6.824 1 73.56 88 SER A C 1
ATOM 692 O O . SER A 1 88 ? 7.637 -27.312 -7.684 1 73.56 88 SER A O 1
ATOM 694 N N . GLN A 1 89 ? 9.508 -28.406 -7.285 1 71.12 89 GLN A N 1
ATOM 695 C CA . GLN A 1 89 ? 9.516 -29.125 -8.555 1 71.12 89 GLN A CA 1
ATOM 696 C C . GLN A 1 89 ? 9.273 -30.625 -8.336 1 71.12 89 GLN A C 1
ATOM 698 O O . GLN A 1 89 ? 9.844 -31.219 -7.43 1 71.12 89 GLN A O 1
ATOM 703 N N . PRO A 1 90 ? 8.484 -31.328 -9.25 1 78.38 90 PRO A N 1
ATOM 704 C CA . PRO A 1 90 ? 7.527 -30.734 -10.195 1 78.38 90 PRO A CA 1
ATOM 705 C C . PRO A 1 90 ? 6.383 -30.016 -9.5 1 78.38 90 PRO A C 1
ATOM 707 O O . PRO A 1 90 ? 5.988 -30.391 -8.391 1 78.38 90 PRO A O 1
ATOM 710 N N . VAL A 1 91 ? 6.004 -28.891 -10.078 1 84.94 91 VAL A N 1
ATOM 711 C CA . VAL A 1 91 ? 4.883 -28.141 -9.516 1 84.94 91 VAL A CA 1
ATOM 712 C C . VAL A 1 91 ? 3.605 -28.984 -9.617 1 84.94 91 VAL A C 1
ATOM 714 O O . VAL A 1 91 ? 3.182 -29.328 -10.719 1 84.94 91 VAL A O 1
ATOM 717 N N . SER A 1 92 ? 3.105 -29.406 -8.516 1 86.19 92 SER A N 1
ATOM 718 C CA . SER A 1 92 ? 1.884 -30.203 -8.469 1 86.19 92 SER A CA 1
ATOM 719 C C . SER A 1 92 ? 0.654 -29.344 -8.742 1 86.19 92 SER A C 1
ATOM 721 O O . SER A 1 92 ? 0.725 -28.125 -8.695 1 86.19 92 SER A O 1
ATOM 723 N N . SER A 1 93 ? -0.364 -30.078 -9.039 1 86.44 93 SER A N 1
ATOM 724 C CA . SER A 1 93 ? -1.638 -29.375 -9.219 1 86.44 93 SER A CA 1
ATOM 725 C C . SER A 1 93 ? -2.057 -28.656 -7.938 1 86.44 93 SER A C 1
ATOM 727 O O . SER A 1 93 ? -2.602 -27.562 -7.992 1 86.44 93 SER A O 1
ATOM 729 N N . SER A 1 94 ? -1.778 -29.297 -6.848 1 87.62 94 SER A N 1
ATOM 730 C CA . SER A 1 94 ? -2.121 -28.688 -5.562 1 87.62 94 SER A CA 1
ATOM 731 C C . SER A 1 94 ? -1.29 -27.438 -5.297 1 87.62 94 SER A C 1
ATOM 733 O O . SER A 1 94 ? -1.795 -26.469 -4.746 1 87.62 94 SER A O 1
ATOM 735 N N . SER A 1 95 ? -0.041 -27.469 -5.703 1 90 95 SER A N 1
ATOM 736 C CA . SER A 1 95 ? 0.84 -26.312 -5.535 1 90 95 SER A CA 1
ATOM 737 C C . SER A 1 95 ? 0.413 -25.156 -6.434 1 90 95 SER A C 1
ATOM 739 O O . SER A 1 95 ? 0.484 -24 -6.031 1 90 95 SER A O 1
ATOM 741 N N . LEU A 1 96 ? -0.005 -25.531 -7.57 1 91.5 96 LEU A N 1
ATOM 742 C CA . LEU A 1 96 ? -0.491 -24.516 -8.5 1 91.5 96 LEU A CA 1
ATOM 743 C C . LEU A 1 96 ? -1.744 -23.828 -7.957 1 91.5 96 LEU A C 1
ATOM 745 O O . LEU A 1 96 ? -1.869 -22.609 -8.016 1 91.5 96 LEU A O 1
ATOM 749 N N . GLU A 1 97 ? -2.584 -24.609 -7.375 1 89.81 97 GLU A N 1
ATOM 750 C CA . GLU A 1 97 ? -3.809 -24.062 -6.797 1 89.81 97 GLU A CA 1
ATOM 751 C C . GLU A 1 97 ? -3.506 -23.188 -5.586 1 89.81 97 GLU A C 1
ATOM 753 O O . GLU A 1 97 ? -4.145 -22.156 -5.387 1 89.81 97 GLU A O 1
ATOM 758 N N . CYS A 1 98 ? -2.584 -23.609 -4.84 1 92.19 98 CYS A N 1
ATOM 759 C CA . CYS A 1 98 ? -2.17 -22.812 -3.689 1 92.19 98 CYS A CA 1
ATOM 760 C C . CYS A 1 98 ? -1.617 -21.469 -4.129 1 92.19 98 CYS A C 1
ATOM 762 O O . CYS A 1 98 ? -1.987 -20.438 -3.576 1 92.19 98 CYS A O 1
ATOM 764 N N . ALA A 1 99 ? -0.819 -21.484 -5.16 1 95.88 99 ALA A N 1
ATOM 765 C CA . ALA A 1 99 ? -0.248 -20.25 -5.676 1 95.88 99 ALA A CA 1
ATOM 766 C C . ALA A 1 99 ? -1.339 -19.312 -6.188 1 95.88 99 ALA A C 1
ATOM 768 O O . ALA A 1 99 ? -1.349 -18.125 -5.859 1 95.88 99 ALA A O 1
ATOM 769 N N . ARG A 1 100 ? -2.252 -19.906 -6.887 1 93.62 100 ARG A N 1
ATOM 770 C CA . ARG A 1 100 ? -3.355 -19.109 -7.418 1 93.62 100 ARG A CA 1
ATOM 771 C C . ARG A 1 100 ? -4.176 -18.5 -6.293 1 93.62 100 ARG A C 1
ATOM 773 O O . ARG A 1 100 ? -4.559 -17.328 -6.367 1 93.62 100 ARG A O 1
ATOM 780 N N . SER A 1 101 ? -4.383 -19.266 -5.293 1 93.12 101 SER A N 1
ATOM 781 C CA . SER A 1 101 ? -5.16 -18.797 -4.156 1 93.12 101 SER A CA 1
ATOM 782 C C . SER A 1 101 ? -4.445 -17.641 -3.449 1 93.12 101 SER A C 1
ATOM 784 O O . SER A 1 101 ? -5.066 -16.625 -3.121 1 93.12 101 SER A O 1
ATOM 786 N N . LYS A 1 102 ? -3.186 -17.781 -3.287 1 95.75 102 LYS A N 1
ATOM 787 C CA . LYS A 1 102 ? -2.412 -16.766 -2.59 1 95.75 102 LYS A CA 1
ATOM 788 C C . LYS A 1 102 ? -2.318 -15.484 -3.42 1 95.75 102 LYS A C 1
ATOM 790 O O . LYS A 1 102 ? -2.377 -14.383 -2.879 1 95.75 102 LYS A O 1
ATOM 795 N N . ILE A 1 103 ? -2.191 -15.617 -4.66 1 97.12 103 ILE A N 1
ATOM 796 C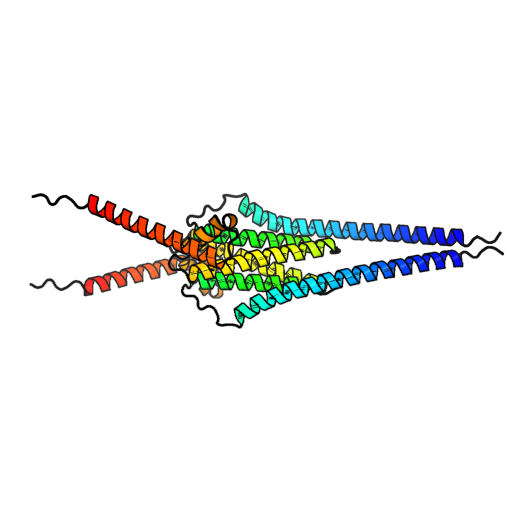 CA . ILE A 1 103 ? -2.186 -14.469 -5.555 1 97.12 103 ILE A CA 1
ATOM 797 C C . ILE A 1 103 ? -3.527 -13.742 -5.477 1 97.12 103 ILE A C 1
ATOM 799 O O . ILE A 1 103 ? -3.572 -12.516 -5.348 1 97.12 103 ILE A O 1
ATOM 803 N N . SER A 1 104 ? -4.57 -14.516 -5.461 1 94 104 SER A N 1
ATOM 804 C CA . SER A 1 104 ? -5.91 -13.945 -5.383 1 94 104 SER A CA 1
ATOM 805 C C . SER A 1 104 ? -6.117 -13.211 -4.062 1 94 104 SER A C 1
ATOM 807 O O . SER A 1 104 ? -6.715 -12.133 -4.031 1 94 104 SER A O 1
ATOM 809 N N . GLU A 1 105 ? -5.664 -13.773 -3.037 1 94.44 105 GLU A N 1
ATOM 810 C CA . GLU A 1 105 ? -5.746 -13.102 -1.744 1 94.44 105 GLU A CA 1
ATOM 811 C C . GLU A 1 105 ? -4.988 -11.781 -1.758 1 94.44 105 GLU A C 1
ATOM 813 O O . GLU A 1 105 ? -5.461 -10.781 -1.215 1 94.44 105 GLU A O 1
ATOM 818 N N . GLY A 1 106 ? -3.789 -11.805 -2.371 1 96.5 106 GLY A N 1
ATOM 819 C CA . GLY A 1 106 ? -3.035 -10.57 -2.518 1 96.5 106 GLY A CA 1
ATOM 820 C C . GLY A 1 106 ? -3.781 -9.5 -3.297 1 96.5 106 GLY A C 1
ATOM 821 O O . GLY A 1 106 ? -3.809 -8.336 -2.895 1 96.5 106 GLY A O 1
ATOM 822 N N . ILE A 1 107 ? -4.426 -9.914 -4.312 1 94.88 107 ILE A N 1
ATOM 823 C CA . ILE A 1 107 ? -5.184 -9 -5.156 1 94.88 107 ILE A CA 1
ATOM 824 C C . ILE A 1 107 ? -6.363 -8.43 -4.371 1 94.88 107 ILE A C 1
ATOM 826 O O . ILE A 1 107 ? -6.66 -7.238 -4.457 1 94.88 107 ILE A O 1
ATOM 830 N N . ASP A 1 108 ? -6.973 -9.266 -3.574 1 91.25 108 ASP A N 1
ATOM 831 C CA . ASP A 1 108 ? -8.094 -8.82 -2.756 1 91.25 108 ASP A CA 1
ATOM 832 C C . ASP A 1 108 ? -7.652 -7.762 -1.745 1 91.25 108 ASP A C 1
ATOM 834 O O . ASP A 1 108 ? -8.344 -6.762 -1.541 1 91.25 108 ASP A O 1
ATOM 838 N N . LEU A 1 109 ? -6.555 -8.016 -1.134 1 94.38 109 LEU A N 1
ATOM 839 C CA . LEU A 1 109 ? -6.012 -7.043 -0.191 1 94.38 109 LEU A CA 1
ATOM 840 C C . LEU A 1 109 ? -5.746 -5.711 -0.88 1 94.38 109 LEU A C 1
ATOM 842 O O . LEU A 1 109 ? -6.082 -4.652 -0.344 1 94.38 109 LEU A O 1
ATOM 846 N N . LEU A 1 110 ? -5.207 -5.75 -2.033 1 95.88 110 LEU A N 1
ATOM 847 C CA . LEU A 1 110 ? -4.848 -4.547 -2.777 1 95.88 110 LEU A CA 1
ATOM 848 C C . LEU A 1 110 ? -6.098 -3.809 -3.246 1 95.88 110 LEU A C 1
ATOM 850 O O . LEU A 1 110 ? -6.168 -2.582 -3.156 1 95.88 110 LEU A O 1
ATOM 854 N N . THR A 1 111 ? -7.062 -4.52 -3.711 1 91.25 111 THR A N 1
ATOM 855 C CA . THR A 1 111 ? -8.297 -3.91 -4.191 1 91.25 111 THR A CA 1
ATOM 856 C C . THR A 1 111 ? -9.062 -3.262 -3.041 1 91.25 111 THR A C 1
ATOM 858 O O . THR A 1 111 ? -9.625 -2.176 -3.197 1 91.25 111 THR A O 1
ATOM 861 N N . HIS A 1 112 ? -9.047 -3.914 -1.95 1 90.06 112 HIS A N 1
ATOM 862 C CA . HIS A 1 112 ? -9.664 -3.328 -0.766 1 90.06 112 HIS A CA 1
ATOM 863 C C . HIS A 1 112 ? -8.969 -2.031 -0.365 1 90.06 112 HIS A C 1
ATOM 865 O O . HIS A 1 112 ? -9.625 -1.03 -0.077 1 90.06 112 HIS A O 1
ATOM 871 N N . ARG A 1 113 ? -7.641 -2.01 -0.376 1 93.44 113 ARG A N 1
ATOM 872 C CA . ARG A 1 113 ? -6.871 -0.816 -0.044 1 93.44 113 ARG A CA 1
ATOM 873 C C . ARG A 1 113 ? -7.168 0.317 -1.021 1 93.44 113 ARG A C 1
ATOM 875 O O . ARG A 1 113 ? -7.238 1.482 -0.624 1 93.44 113 ARG A O 1
ATOM 882 N N . GLN A 1 114 ? -7.328 -0.028 -2.283 1 92.62 114 GLN A N 1
ATOM 883 C CA . GLN A 1 114 ? -7.656 0.972 -3.295 1 92.62 114 GLN A CA 1
ATOM 884 C C . GLN A 1 114 ? -8.984 1.651 -2.986 1 92.62 114 GLN A C 1
ATOM 886 O O . GLN A 1 114 ? -9.109 2.873 -3.1 1 92.62 114 GLN A O 1
ATOM 891 N N . LYS A 1 115 ? -9.883 0.87 -2.586 1 89.44 115 LYS A N 1
ATOM 892 C CA . LYS A 1 115 ? -11.18 1.405 -2.184 1 89.44 115 LYS A CA 1
ATOM 893 C C . LYS A 1 115 ? -11.039 2.35 -0.992 1 89.44 115 LYS A C 1
ATOM 895 O O . LYS A 1 115 ? -11.625 3.434 -0.98 1 89.44 115 LYS A O 1
ATOM 900 N N . LEU A 1 116 ? -10.258 1.946 -0.036 1 92.25 116 LEU A N 1
ATOM 901 C CA . LEU A 1 116 ? -10.055 2.758 1.16 1 92.25 116 LEU A CA 1
ATOM 902 C C . LEU A 1 116 ? -9.359 4.07 0.816 1 92.25 116 LEU A C 1
ATOM 904 O O . LEU A 1 116 ? -9.695 5.117 1.375 1 92.25 116 LEU A O 1
ATOM 908 N N . ILE A 1 117 ? -8.414 4.016 -0.122 1 94 117 ILE A N 1
ATOM 909 C CA . ILE A 1 117 ? -7.684 5.211 -0.525 1 94 117 ILE A CA 1
ATOM 910 C C . ILE A 1 117 ? -8.641 6.203 -1.188 1 94 117 ILE A C 1
ATOM 912 O O . ILE A 1 117 ? -8.617 7.395 -0.88 1 94 117 ILE A O 1
ATOM 916 N N . LYS A 1 118 ? -9.445 5.742 -1.991 1 92.62 118 LYS A N 1
ATOM 917 C CA . LYS A 1 118 ? -10.414 6.609 -2.658 1 92.62 118 LYS A CA 1
ATOM 918 C C . LYS A 1 118 ? -11.414 7.191 -1.661 1 92.62 118 LYS A C 1
ATOM 920 O O . LYS A 1 118 ? -11.781 8.359 -1.753 1 92.62 118 LYS A O 1
ATOM 925 N N . LEU A 1 119 ? -11.828 6.375 -0.703 1 91.75 119 LEU A N 1
ATOM 926 C CA . LEU A 1 119 ? -12.719 6.84 0.352 1 91.75 119 LEU A CA 1
ATOM 927 C C . LEU A 1 119 ? -12.078 7.961 1.159 1 91.75 119 LEU A C 1
ATOM 929 O O . LEU A 1 119 ? -12.703 8.992 1.407 1 91.75 119 LEU A O 1
ATOM 933 N N . ALA A 1 120 ? -10.883 7.766 1.528 1 93.19 120 ALA A N 1
ATOM 934 C CA . ALA A 1 120 ? -10.156 8.781 2.281 1 93.19 120 ALA A CA 1
ATOM 935 C C . ALA A 1 120 ? -10.023 10.07 1.475 1 93.19 120 ALA A C 1
ATOM 937 O O . ALA A 1 120 ? -10.156 11.172 2.02 1 93.19 120 ALA A O 1
ATOM 938 N N . ASP A 1 121 ? -9.766 9.922 0.207 1 92.75 121 ASP A N 1
ATOM 939 C CA . ASP A 1 121 ? -9.492 11.062 -0.66 1 92.75 121 ASP A CA 1
ATOM 940 C C . ASP A 1 121 ? -10.758 11.891 -0.886 1 92.75 121 ASP A C 1
ATOM 942 O O . ASP A 1 121 ? -10.695 13.117 -0.971 1 92.75 121 ASP A O 1
ATOM 946 N N . SER A 1 122 ? -11.844 11.266 -0.99 1 90.81 122 SER A N 1
ATOM 947 C CA . SER A 1 122 ? -13.102 11.922 -1.329 1 90.81 122 SER A CA 1
ATOM 948 C C . SER A 1 122 ? -13.781 12.484 -0.087 1 90.81 122 SER A C 1
ATOM 950 O O . SER A 1 122 ? -14.641 13.367 -0.189 1 90.81 122 SER A O 1
ATOM 952 N N . SER A 1 123 ? -13.406 12.078 1.063 1 89.5 123 SER A N 1
ATOM 953 C CA . SER A 1 123 ? -14.078 12.438 2.305 1 89.5 123 SER A CA 1
ATOM 954 C C . SER A 1 123 ? -13.469 13.688 2.924 1 89.5 123 SER A C 1
ATOM 956 O O . SER A 1 123 ? -12.25 13.883 2.863 1 89.5 123 SER A O 1
ATOM 958 N N . LYS A 1 124 ? -14.273 14.375 3.564 1 87.94 124 LYS A N 1
ATOM 959 C CA . LYS A 1 124 ? -13.852 15.586 4.25 1 87.94 124 LYS A CA 1
ATOM 960 C C . LYS A 1 124 ? -12.883 15.273 5.387 1 87.94 124 LYS A C 1
ATOM 962 O O . LYS A 1 124 ? -11.93 16.016 5.621 1 87.94 124 LYS A O 1
ATOM 967 N N . HIS A 1 125 ? -13.164 14.125 5.988 1 89.56 125 HIS A N 1
ATOM 968 C CA . HIS A 1 125 ? -12.375 13.812 7.176 1 89.56 125 HIS A CA 1
ATOM 969 C C . HIS A 1 125 ? -11.297 12.781 6.859 1 89.56 125 HIS A C 1
ATOM 971 O O . HIS A 1 125 ? -10.68 12.219 7.773 1 89.56 125 HIS A O 1
ATOM 977 N N . GLY A 1 126 ? -1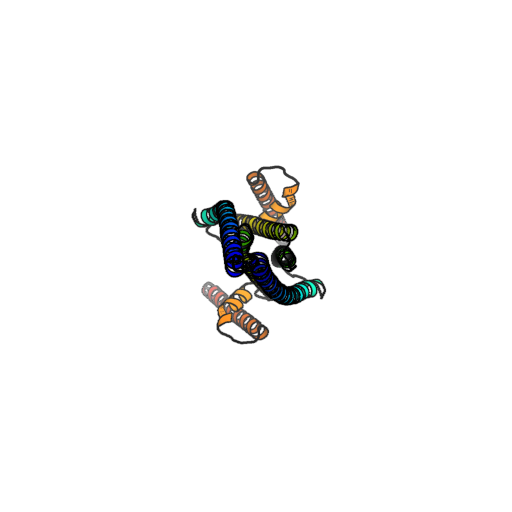1.195 12.445 5.609 1 92.12 126 GLY A N 1
ATOM 978 C CA . GLY A 1 126 ? -10.062 11.664 5.133 1 92.12 126 GLY A CA 1
ATOM 979 C C . GLY A 1 126 ? -9.984 10.289 5.762 1 92.12 126 GLY A C 1
ATOM 980 O O . GLY A 1 126 ? -10.969 9.547 5.773 1 92.12 126 GLY A O 1
ATOM 981 N N . TRP A 1 127 ? -8.773 9.961 6.305 1 92.25 127 TRP A N 1
ATOM 982 C CA . TRP A 1 127 ? -8.477 8.617 6.789 1 92.25 127 TRP A CA 1
ATOM 983 C C . TRP A 1 127 ? -9.234 8.328 8.078 1 92.25 127 TRP A C 1
ATOM 985 O O . TRP A 1 127 ? -9.375 7.172 8.477 1 92.25 127 TRP A O 1
ATOM 995 N N . LYS A 1 128 ? -9.758 9.367 8.727 1 88.81 128 LYS A N 1
ATOM 996 C CA . LYS A 1 128 ? -10.602 9.117 9.891 1 88.81 128 LYS A CA 1
ATOM 997 C C . LYS A 1 128 ? -11.875 8.375 9.5 1 88.81 128 LYS A C 1
ATOM 999 O O . LYS A 1 128 ? -12.367 7.535 10.258 1 88.81 128 LYS A O 1
ATOM 1004 N N . VAL A 1 129 ? -12.344 8.734 8.398 1 90.62 129 VAL A N 1
ATOM 1005 C CA . VAL A 1 129 ? -13.539 8.062 7.906 1 90.62 129 VAL A CA 1
ATOM 1006 C C . VAL A 1 129 ? -13.227 6.59 7.633 1 90.62 129 VAL A C 1
ATOM 1008 O O . VAL A 1 129 ? -14.023 5.711 7.957 1 90.62 129 VAL A O 1
ATOM 1011 N N . VAL A 1 130 ? -12.109 6.367 7.039 1 89.62 130 VAL A N 1
ATOM 1012 C CA . VAL A 1 130 ? -11.68 5.004 6.742 1 89.62 130 VAL A CA 1
ATOM 1013 C C . VAL A 1 130 ? -11.578 4.199 8.039 1 89.62 130 VAL A C 1
ATOM 1015 O O . VAL A 1 130 ? -12 3.043 8.094 1 89.62 130 VAL A O 1
ATOM 1018 N N . GLU A 1 131 ? -11.031 4.773 9.047 1 86.44 131 GLU A N 1
ATOM 1019 C CA . GLU A 1 131 ? -10.93 4.109 10.344 1 86.44 131 GLU A CA 1
ATOM 1020 C C . GLU A 1 131 ? -12.297 3.697 10.867 1 86.44 131 GLU A C 1
ATOM 1022 O O . GLU A 1 131 ? -12.484 2.561 11.312 1 86.44 131 GLU A O 1
ATOM 1027 N N . GLN A 1 132 ? -13.188 4.645 10.797 1 84.88 132 GLN A N 1
ATOM 1028 C CA . GLN A 1 132 ? -14.547 4.348 11.242 1 84.88 132 GLN A CA 1
ATOM 1029 C C . GLN A 1 132 ? -15.195 3.279 10.359 1 84.88 132 GLN A C 1
ATOM 1031 O O . GLN A 1 132 ? -15.914 2.412 10.859 1 84.88 132 GLN A O 1
ATOM 1036 N N . TYR A 1 133 ? -14.961 3.301 9.094 1 87.12 133 TYR A N 1
ATOM 1037 C CA . TYR A 1 133 ? -15.492 2.361 8.109 1 87.12 133 TYR A CA 1
ATOM 1038 C C . TYR A 1 133 ? -15.008 0.946 8.391 1 87.12 133 TYR A C 1
ATOM 1040 O O . TYR A 1 133 ? -15.797 -0.003 8.383 1 87.12 133 TYR A O 1
ATOM 1048 N N . GLU A 1 134 ? -13.75 0.847 8.656 1 84 134 GLU A N 1
ATOM 1049 C CA . GLU A 1 134 ? -13.133 -0.46 8.852 1 84 134 GLU A CA 1
ATOM 1050 C C . GLU A 1 134 ? -13.469 -1.034 10.227 1 84 134 GLU A C 1
ATOM 1052 O O . GLU A 1 134 ? -13.594 -2.25 10.383 1 84 134 GLU A O 1
ATOM 1057 N N . THR A 1 135 ? -13.516 -0.22 11.172 1 78.25 135 THR A N 1
ATOM 1058 C CA . THR A 1 135 ? -13.766 -0.667 12.539 1 78.25 135 THR A CA 1
ATOM 1059 C C . THR A 1 135 ? -15.203 -1.168 12.688 1 78.25 135 THR A C 1
ATOM 1061 O O . THR A 1 135 ? -15.469 -2.066 13.484 1 78.25 135 THR A O 1
ATOM 1064 N N . HIS A 1 136 ? -16.047 -0.66 11.945 1 71.19 136 HIS A N 1
ATOM 1065 C CA . HIS A 1 136 ? -17.453 -0.99 12.148 1 71.19 136 HIS A CA 1
ATOM 1066 C C . HIS A 1 136 ? -17.953 -1.899 11.031 1 71.19 136 HIS A C 1
ATOM 1068 O O . HIS A 1 136 ? -19.172 -1.974 10.797 1 71.19 136 HIS A O 1
ATOM 1074 N N . GLN A 1 137 ? -17.141 -2.344 10.094 1 60.56 137 GLN A N 1
ATOM 1075 C CA . GLN A 1 137 ? -17.531 -3.27 9.039 1 60.56 137 GLN A CA 1
ATOM 1076 C C . GLN A 1 137 ? -18.344 -4.43 9.594 1 60.56 137 GLN A C 1
ATOM 1078 O O . GLN A 1 137 ? -19.312 -4.867 8.969 1 60.56 137 GLN A O 1
ATOM 1083 N N . LEU A 1 138 ? -17.875 -5.059 10.562 1 52.97 138 LEU A N 1
ATOM 1084 C CA . LEU A 1 138 ? -18.516 -6.242 11.125 1 52.97 138 LEU A CA 1
ATOM 1085 C C . LEU A 1 138 ? -19.906 -5.906 11.656 1 52.97 138 LEU A C 1
ATOM 1087 O O . LEU A 1 138 ? -20.75 -6.797 11.805 1 52.97 138 LEU A O 1
ATOM 1091 N N . ALA A 1 139 ? -20.031 -4.699 12 1 44.53 139 ALA A N 1
ATOM 1092 C CA . ALA A 1 139 ? -21.266 -4.434 12.742 1 44.53 139 ALA A CA 1
ATOM 1093 C C . ALA A 1 139 ? -22.453 -4.285 11.797 1 44.53 139 ALA A C 1
ATOM 1095 O O . ALA A 1 139 ? -23.609 -4.352 12.219 1 44.53 139 ALA A O 1
ATOM 1096 N N . SER A 1 140 ? -22.094 -3.969 10.492 1 53.66 140 SER A N 1
ATOM 1097 C CA . SER A 1 140 ? -23.312 -3.676 9.742 1 53.66 140 SER A CA 1
ATOM 1098 C C . SER A 1 140 ? -23.359 -4.461 8.438 1 53.66 140 SER A C 1
ATOM 1100 O O . SER A 1 140 ? -22.375 -4.492 7.688 1 53.66 140 SER A O 1
ATOM 1102 N N . ASP A 1 141 ? -24.156 -5.34 8.273 1 55.91 141 ASP A N 1
ATOM 1103 C CA . ASP A 1 141 ? -24.531 -6.047 7.055 1 55.91 141 ASP A CA 1
ATOM 1104 C C . ASP A 1 141 ? -25.062 -5.078 5.996 1 55.91 141 ASP A C 1
ATOM 1106 O O . ASP A 1 141 ? -25.75 -5.492 5.055 1 55.91 141 ASP A O 1
ATOM 1110 N N . SER A 1 142 ? -24.812 -3.926 6.191 1 60.78 142 SER A N 1
ATOM 1111 C CA . SER A 1 142 ? -25.391 -2.936 5.281 1 60.78 142 SER A CA 1
ATOM 1112 C C . SER A 1 142 ? -24.578 -2.836 3.994 1 60.78 142 SER A C 1
ATOM 1114 O O . SER A 1 142 ? -23.422 -3.281 3.941 1 60.78 142 SER A O 1
ATOM 1116 N N . ASP A 1 143 ? -25.297 -2.334 3.033 1 77.12 143 ASP A N 1
ATOM 1117 C CA . ASP A 1 143 ? -24.672 -2.027 1.753 1 77.12 143 ASP A CA 1
ATOM 1118 C C . ASP A 1 143 ? -23.469 -1.106 1.938 1 77.12 143 ASP A C 1
ATOM 1120 O O . ASP A 1 143 ? -23.406 -0.338 2.9 1 77.12 143 ASP A O 1
ATOM 1124 N N . ASP A 1 144 ? -22.438 -1.288 1.284 1 81.38 144 ASP A N 1
ATOM 1125 C CA . ASP A 1 144 ? -21.172 -0.568 1.366 1 81.38 144 ASP A CA 1
ATOM 1126 C C . ASP A 1 144 ? -21.406 0.942 1.395 1 81.38 144 ASP A C 1
ATOM 1128 O O . ASP A 1 144 ? -20.766 1.656 2.17 1 81.38 144 ASP A O 1
ATOM 1132 N N . GLU A 1 145 ? -22.438 1.396 0.66 1 80.88 145 GLU A N 1
ATOM 1133 C CA . GLU A 1 145 ? -22.734 2.828 0.62 1 80.88 145 GLU A CA 1
ATOM 1134 C C . GLU A 1 145 ? -23.266 3.32 1.961 1 80.88 145 GLU A C 1
ATOM 1136 O O . GLU A 1 145 ? -22.891 4.395 2.432 1 80.88 145 GLU A O 1
ATOM 1141 N N . LYS A 1 146 ? -24.047 2.559 2.596 1 80.31 146 LYS A N 1
ATOM 1142 C CA . LYS A 1 146 ? -24.578 2.895 3.908 1 80.31 146 LYS A CA 1
ATOM 1143 C C . LYS A 1 146 ? -23.484 2.908 4.969 1 80.31 146 LYS A C 1
ATOM 1145 O O . LYS A 1 146 ? -23.469 3.779 5.84 1 80.31 146 LYS A O 1
ATOM 1150 N N . ARG A 1 147 ? -22.625 1.999 4.832 1 84.88 147 ARG A N 1
ATOM 1151 C CA . ARG A 1 147 ? -21.531 1.925 5.785 1 84.88 147 ARG A CA 1
ATOM 1152 C C . ARG A 1 147 ? -20.625 3.145 5.668 1 84.88 147 ARG A C 1
ATOM 1154 O O . ARG A 1 147 ? -20.172 3.689 6.68 1 84.88 147 ARG A O 1
ATOM 1161 N N . ILE A 1 148 ? -20.453 3.602 4.477 1 86.25 148 ILE A N 1
ATOM 1162 C CA . ILE A 1 148 ? -19.625 4.781 4.238 1 86.25 148 ILE A CA 1
ATOM 1163 C C . ILE A 1 148 ? -20.297 6.016 4.816 1 86.25 148 ILE A C 1
ATOM 1165 O O . ILE A 1 148 ? -19.672 6.812 5.516 1 86.25 148 ILE A O 1
ATOM 1169 N N . HIS A 1 149 ? -21.547 6.133 4.617 1 85.31 149 HIS A N 1
ATOM 1170 C CA . HIS A 1 149 ? -22.297 7.281 5.129 1 85.31 149 HIS A CA 1
ATOM 1171 C C . HIS A 1 149 ? -22.266 7.32 6.652 1 85.31 149 HIS A C 1
ATOM 1173 O O . HIS A 1 149 ? -22.141 8.391 7.246 1 85.31 149 HIS A O 1
ATOM 1179 N N . LYS A 1 150 ? -22.422 6.188 7.199 1 85.12 150 LYS A N 1
ATOM 1180 C CA . LYS A 1 150 ? -22.375 6.102 8.656 1 85.12 150 LYS A CA 1
ATOM 1181 C C . LYS A 1 150 ? -21.016 6.488 9.195 1 85.12 150 LYS A C 1
ATOM 1183 O O . LYS A 1 150 ? -20.906 7.188 10.203 1 85.12 150 LYS A O 1
ATOM 1188 N N . ALA A 1 151 ? -20.094 6.012 8.555 1 84.75 151 ALA A N 1
ATOM 1189 C CA . ALA A 1 151 ? -18.734 6.355 8.953 1 84.75 151 ALA A CA 1
ATOM 1190 C C . ALA A 1 151 ? -18.5 7.859 8.867 1 84.75 151 ALA A C 1
ATOM 1192 O O . ALA A 1 151 ? -17.906 8.453 9.766 1 84.75 151 ALA A O 1
ATOM 1193 N N . GLU A 1 152 ? -18.984 8.453 7.836 1 89 152 GLU A N 1
ATOM 1194 C CA . GLU A 1 152 ? -18.859 9.898 7.656 1 89 152 GLU A CA 1
ATOM 1195 C C . GLU A 1 152 ? -19.609 10.656 8.742 1 89 152 GLU A C 1
ATOM 1197 O O . GLU A 1 152 ? -19.109 11.633 9.297 1 89 152 GLU A O 1
ATOM 1202 N N . ALA A 1 153 ? -20.703 10.195 8.992 1 87.5 153 ALA A N 1
ATOM 1203 C CA . ALA A 1 153 ? -21.516 10.812 10.023 1 87.5 153 ALA A CA 1
ATOM 1204 C C . ALA A 1 153 ? -20.844 10.75 11.391 1 87.5 153 ALA A C 1
ATOM 1206 O O . ALA A 1 153 ? -20.859 11.719 12.148 1 87.5 153 ALA A O 1
ATOM 1207 N N . ARG A 1 154 ? -20.312 9.711 11.68 1 87.19 154 ARG A N 1
ATOM 1208 C CA . ARG A 1 154 ? -19.594 9.539 12.938 1 87.19 154 ARG A CA 1
ATOM 1209 C C . ARG A 1 154 ? -18.422 10.516 13.023 1 87.19 154 ARG A C 1
ATOM 1211 O O . ARG A 1 154 ? -18.188 11.117 14.078 1 87.19 154 ARG A O 1
ATOM 1218 N N . CYS A 1 155 ? -17.797 10.664 11.953 1 86.69 155 CYS A N 1
ATOM 1219 C CA . CYS A 1 155 ? -16.672 11.578 11.93 1 86.69 155 CYS A CA 1
ATOM 1220 C C . CYS A 1 155 ? -17.125 13.023 12.109 1 86.69 155 CYS A C 1
ATOM 1222 O O . CYS A 1 155 ? -16.469 13.797 12.805 1 86.69 155 CYS A O 1
ATOM 1224 N N . GLU A 1 156 ? -18.219 13.266 11.5 1 88.31 156 GLU A N 1
ATOM 1225 C CA . GLU A 1 156 ? -18.766 14.609 11.656 1 88.31 156 GLU A CA 1
ATOM 1226 C C . GLU A 1 156 ? -19.141 14.875 13.117 1 88.31 156 GLU A C 1
ATOM 1228 O O . GLU A 1 156 ? -18.906 15.969 13.633 1 88.31 156 GLU A O 1
ATOM 1233 N N . LYS A 1 157 ? -19.641 14 13.734 1 87.94 157 LYS A N 1
ATOM 1234 C CA . LYS A 1 157 ? -20.031 14.117 15.141 1 87.94 157 LYS A CA 1
ATOM 1235 C C . LYS A 1 157 ? -18.812 14.32 16.031 1 87.94 157 LYS A C 1
ATOM 1237 O O . LYS A 1 157 ? -18.797 15.195 16.891 1 87.94 157 LYS A O 1
ATOM 1242 N N . ILE A 1 158 ? -17.859 13.547 15.805 1 86.75 158 ILE A N 1
ATOM 1243 C CA . ILE A 1 158 ? -16.625 13.625 16.578 1 86.75 158 ILE A CA 1
ATOM 1244 C C . ILE A 1 158 ? -15.969 14.992 16.375 1 86.75 158 ILE A C 1
ATOM 1246 O O . ILE A 1 158 ? -15.531 15.633 17.328 1 86.75 158 ILE A O 1
ATOM 1250 N N . ALA A 1 159 ? -16 15.391 15.133 1 86.19 159 ALA A N 1
ATOM 1251 C CA . ALA A 1 159 ? -15.398 16.688 14.812 1 86.19 159 ALA A CA 1
ATOM 1252 C C . ALA A 1 159 ? -16.141 17.812 15.5 1 86.19 159 ALA A C 1
ATOM 1254 O O . ALA A 1 159 ? -15.523 18.766 16 1 86.19 159 ALA A O 1
ATOM 1255 N N . LYS A 1 160 ? -17.344 17.75 15.539 1 86.62 160 LYS A N 1
ATOM 1256 C CA . LYS A 1 160 ? -18.156 18.766 16.219 1 86.62 160 LYS A CA 1
ATOM 1257 C C . LYS A 1 160 ? -17.891 18.766 17.719 1 86.62 160 LYS A C 1
ATOM 1259 O O . LYS A 1 160 ? -17.75 19.828 18.328 1 86.62 160 LYS A O 1
ATOM 1264 N N . GLU A 1 161 ? -17.734 17.656 18.266 1 86.5 161 GLU A N 1
ATOM 1265 C CA . GLU A 1 161 ? -17.469 17.531 19.688 1 86.5 161 GLU A CA 1
ATOM 1266 C C . GLU A 1 161 ? -16.094 18.094 20.047 1 86.5 161 GLU A C 1
ATOM 1268 O O . GLU A 1 161 ? -15.93 18.766 21.062 1 86.5 161 GLU A O 1
ATOM 1273 N N . GLU A 1 162 ? -15.172 17.812 19.141 1 84.12 162 GLU A N 1
ATOM 1274 C CA . GLU A 1 162 ? -13.828 18.328 19.359 1 84.12 162 GLU A CA 1
ATOM 1275 C C . GLU A 1 162 ? -13.797 19.859 19.281 1 84.12 162 GLU A C 1
ATOM 1277 O O . GLU A 1 162 ? -13.094 20.516 20.047 1 84.12 162 GLU A O 1
ATOM 1282 N N . ARG A 1 163 ? -14.531 20.375 18.438 1 85 163 ARG A N 1
ATOM 1283 C CA . ARG A 1 163 ? -14.617 21.828 18.281 1 85 163 ARG A CA 1
ATOM 1284 C C . ARG A 1 163 ? -15.258 22.469 19.516 1 85 163 ARG A C 1
ATOM 1286 O O . ARG A 1 163 ? -14.789 23.5 20 1 85 163 ARG A O 1
ATOM 1293 N N . VAL A 1 164 ? -16.188 21.859 19.984 1 86.69 164 VAL A N 1
ATOM 1294 C CA . VAL A 1 164 ? -16.875 22.344 21.172 1 86.69 164 VAL A CA 1
ATOM 1295 C C . VAL A 1 164 ? -15.93 22.266 22.375 1 86.69 164 VAL A C 1
ATOM 1297 O O . VAL A 1 164 ? -15.852 23.219 23.172 1 86.69 164 VAL A O 1
ATOM 1300 N N . HIS A 1 165 ? -15.242 21.219 22.453 1 84.19 165 HIS A N 1
ATOM 1301 C CA . HIS A 1 165 ? -14.32 21.016 23.578 1 84.19 165 HIS A CA 1
ATOM 1302 C C . HIS A 1 165 ? -13.18 22.031 23.531 1 84.19 165 HIS A C 1
ATOM 1304 O O . HIS A 1 165 ? -12.773 22.562 24.562 1 84.19 165 HIS A O 1
ATOM 1310 N N . ARG A 1 166 ? -12.672 22.328 22.375 1 84.75 166 ARG A N 1
ATOM 1311 C CA . ARG A 1 166 ? -11.602 23.297 22.203 1 84.75 166 ARG A CA 1
ATOM 1312 C C . ARG A 1 166 ? -12.078 24.703 22.547 1 84.75 166 ARG A C 1
ATOM 1314 O O . ARG A 1 166 ? -11.344 25.469 23.172 1 84.75 166 ARG A O 1
ATOM 1321 N N . SER A 1 167 ? -13.234 24.922 22.156 1 81.56 167 SER A N 1
ATOM 1322 C CA . SER A 1 167 ? -13.82 26.234 22.469 1 81.56 167 SER A CA 1
ATOM 1323 C C . SER A 1 167 ? -14.047 26.391 23.969 1 81.56 167 SER A C 1
ATOM 1325 O O . SER A 1 167 ? -13.805 27.469 24.531 1 81.56 167 SER A O 1
ATOM 1327 N N . ARG A 1 168 ? -14.406 25.438 24.609 1 81.5 168 ARG A N 1
ATOM 1328 C CA . ARG A 1 168 ? -14.648 25.469 26.047 1 81.5 168 ARG A CA 1
ATOM 1329 C C . ARG A 1 168 ? -13.336 25.641 26.812 1 81.5 168 ARG A C 1
ATOM 1331 O O . ARG A 1 168 ? -13.273 26.375 27.797 1 81.5 168 ARG A O 1
ATOM 1338 N N . LYS A 1 169 ? -12.43 24.969 26.344 1 76.69 169 LYS A N 1
ATOM 1339 C CA . LYS A 1 169 ? -11.117 25.062 26.984 1 76.69 169 LYS A CA 1
ATOM 1340 C C . LYS A 1 169 ? -10.516 26.453 26.797 1 76.69 169 LYS A C 1
ATOM 1342 O O . LYS A 1 169 ? -9.914 27.016 27.703 1 76.69 169 LYS A O 1
ATOM 1347 N N . ALA A 1 170 ? -10.672 26.906 25.625 1 74.88 170 ALA A N 1
ATOM 1348 C CA . ALA A 1 170 ? -10.172 28.25 25.344 1 74.88 170 ALA A CA 1
ATOM 1349 C C . ALA A 1 170 ? -10.891 29.297 26.188 1 74.88 170 ALA A C 1
ATOM 1351 O O . ALA A 1 170 ? -10.273 30.25 26.656 1 74.88 170 ALA A O 1
ATOM 1352 N N . LYS A 1 171 ? -12.109 29.234 26.469 1 76.12 171 LYS A N 1
ATOM 1353 C CA . LYS A 1 171 ? -12.891 30.172 27.266 1 76.12 171 LYS A CA 1
ATOM 1354 C C . LYS A 1 171 ? -12.516 30.094 28.75 1 76.12 171 LYS A C 1
ATOM 1356 O O . LYS A 1 171 ? -12.539 31.109 29.453 1 76.12 171 LYS A O 1
ATOM 1361 N N . ARG A 1 172 ? -12.18 28.984 29.109 1 72 172 ARG A N 1
ATOM 1362 C CA . ARG A 1 172 ? -11.805 28.828 30.516 1 72 172 ARG A CA 1
ATOM 1363 C C . ARG A 1 172 ? -10.492 29.531 30.812 1 72 172 ARG A C 1
ATOM 1365 O O . ARG A 1 172 ? -10.266 29.984 31.938 1 72 172 ARG A O 1
ATOM 1372 N N . TRP A 1 173 ? -9.688 29.562 29.844 1 67.12 173 TRP A N 1
ATOM 1373 C CA . TRP A 1 173 ? -8.406 30.219 30.062 1 67.12 173 TRP A CA 1
ATOM 1374 C C . TRP A 1 173 ? -8.5 31.703 29.766 1 67.12 173 TRP A C 1
ATOM 1376 O O . TRP A 1 173 ? -7.523 32.438 29.922 1 67.12 173 TRP A O 1
ATOM 1386 N N . THR A 1 174 ? -9.641 32.125 29.234 1 63.94 174 THR A N 1
ATOM 1387 C CA . THR A 1 174 ? -9.766 33.562 29.125 1 63.94 174 THR A CA 1
ATOM 1388 C C . THR A 1 174 ? -9.844 34.219 30.516 1 63.94 174 THR A C 1
ATOM 1390 O O . THR A 1 174 ? -10.695 33.844 31.328 1 63.94 174 THR A O 1
ATOM 1393 N N . PRO A 1 175 ? -8.758 34.844 30.969 1 62.44 175 PRO A N 1
ATOM 1394 C CA . PRO A 1 175 ? -8.766 35.5 32.281 1 62.44 175 PRO A CA 1
ATOM 1395 C C . PRO A 1 175 ? -10 36.406 32.469 1 62.44 175 PRO A C 1
ATOM 1397 O O . PRO A 1 175 ? -10.562 36.906 31.516 1 62.44 175 PRO A O 1
ATOM 1400 N N . TYR A 1 176 ? -10.703 36.188 33.625 1 60.16 176 TYR A N 1
ATOM 1401 C CA . TYR A 1 176 ? -11.773 37.094 33.969 1 60.16 176 TYR A CA 1
ATOM 1402 C C . TYR A 1 176 ? -11.336 38.562 33.812 1 60.16 176 TYR A C 1
ATOM 1404 O O . TYR A 1 176 ? -10.195 38.906 34.125 1 60.16 176 TYR A O 1
ATOM 1412 N N . PRO A 1 177 ? -11.945 39.188 32.938 1 58 177 PRO A N 1
ATOM 1413 C CA . PRO A 1 177 ? -11.578 40.594 32.938 1 58 177 PRO A CA 1
ATOM 1414 C C . PRO A 1 177 ? -11.484 41.156 34.375 1 58 177 PRO A C 1
ATOM 1416 O O . PRO A 1 177 ? -12.312 40.844 35.219 1 58 177 PRO A O 1
ATOM 1419 N N . THR A 1 178 ? -10.266 41.312 34.938 1 54.16 178 THR A N 1
ATOM 1420 C CA . THR A 1 178 ? -10.172 42.062 36.156 1 54.16 178 THR A CA 1
ATOM 1421 C C . THR A 1 178 ? -10.977 43.375 36.062 1 54.16 178 THR A C 1
ATOM 1423 O O . THR A 1 178 ? -10.773 44.156 35.125 1 54.16 178 THR A O 1
ATOM 1426 N N . GLN A 1 179 ? -12.117 43.438 36.781 1 45.97 179 GLN A N 1
ATOM 1427 C CA . GLN A 1 179 ? -12.688 44.75 37 1 45.97 179 GLN A CA 1
ATOM 1428 C C . GLN A 1 179 ? -11.688 45.656 37.719 1 45.97 179 GLN A C 1
ATOM 1430 O O . GLN A 1 179 ? -10.969 45.25 38.625 1 45.97 179 GLN A O 1
ATOM 1435 N N . MET B 1 1 ? -1.497 -75.75 -26.609 1 29.2 1 MET B N 1
ATOM 1436 C CA . MET B 1 1 ? -1.106 -74.438 -27.172 1 29.2 1 MET B CA 1
ATOM 1437 C C . MET B 1 1 ? -1.102 -73.375 -26.094 1 29.2 1 MET B C 1
ATOM 1439 O O . MET B 1 1 ? -2.098 -73.188 -25.391 1 29.2 1 MET B O 1
ATOM 1443 N N . PRO B 1 2 ? 0.066 -73.125 -25.516 1 37.44 2 PRO B N 1
ATOM 1444 C CA . PRO B 1 2 ? 0.239 -72.188 -24.375 1 37.44 2 PRO B CA 1
ATOM 1445 C C . PRO B 1 2 ? -0.321 -70.812 -24.641 1 37.44 2 PRO B C 1
ATOM 1447 O O . PRO B 1 2 ? -0.391 -70.375 -25.797 1 37.44 2 PRO B O 1
ATOM 1450 N N . LEU B 1 3 ? -1.51 -70.5 -23.953 1 41.66 3 LEU B N 1
ATOM 1451 C CA . LEU B 1 3 ? -2.062 -69.188 -23.969 1 41.66 3 LEU B CA 1
ATOM 1452 C C . LEU B 1 3 ? -0.952 -68.125 -23.938 1 41.66 3 LEU B C 1
ATOM 1454 O O . LEU B 1 3 ? -0.088 -68.125 -23.062 1 41.66 3 LEU B O 1
ATOM 1458 N N . GLU B 1 4 ? -0.549 -67.688 -25.156 1 41 4 GLU B N 1
ATOM 1459 C CA . GLU B 1 4 ? 0.545 -66.75 -25.438 1 41 4 GLU B CA 1
ATOM 1460 C C . GLU B 1 4 ? 0.448 -65.5 -24.562 1 41 4 GLU B C 1
ATOM 1462 O O . GLU B 1 4 ? -0.649 -65 -24.297 1 41 4 GLU B O 1
ATOM 1467 N N . PRO B 1 5 ? 1.501 -65.125 -23.688 1 50.91 5 PRO B N 1
ATOM 1468 C CA . PRO B 1 5 ? 1.775 -63.938 -22.875 1 50.91 5 PRO B CA 1
ATOM 1469 C C . PRO B 1 5 ? 1.342 -62.656 -23.562 1 50.91 5 PRO B C 1
ATOM 1471 O O . PRO B 1 5 ? 1.422 -61.562 -22.969 1 50.91 5 PRO B O 1
ATOM 1474 N N . SER B 1 6 ? 0.924 -62.688 -24.844 1 51.06 6 SER B N 1
ATOM 1475 C CA . SER B 1 6 ? 0.623 -61.5 -25.594 1 51.06 6 SER B CA 1
ATOM 1476 C C . SER B 1 6 ? -0.727 -60.906 -25.203 1 51.06 6 SER B C 1
ATOM 1478 O O . SER B 1 6 ? -0.913 -59.688 -25.219 1 51.06 6 SER B O 1
ATOM 1480 N N . ASP B 1 7 ? -1.709 -61.656 -24.797 1 53.94 7 ASP B N 1
ATOM 1481 C CA . ASP B 1 7 ? -3.055 -61.188 -24.516 1 53.94 7 ASP B CA 1
ATOM 1482 C C . ASP B 1 7 ? -3.107 -60.438 -23.188 1 53.94 7 ASP B C 1
ATOM 1484 O O . ASP B 1 7 ? -3.83 -59.438 -23.031 1 53.94 7 ASP B O 1
ATOM 1488 N N . THR B 1 8 ? -2.377 -60.906 -22.234 1 55.66 8 THR B N 1
ATOM 1489 C CA . THR B 1 8 ? -2.34 -60.25 -20.938 1 55.66 8 THR B CA 1
ATOM 1490 C C . THR B 1 8 ? -1.658 -58.875 -21.031 1 55.66 8 THR B C 1
ATOM 1492 O O . THR B 1 8 ? -2.064 -57.938 -20.359 1 55.66 8 THR B O 1
ATOM 1495 N N . ASN B 1 9 ? -0.648 -58.812 -21.844 1 54.53 9 ASN B N 1
ATOM 1496 C CA . ASN B 1 9 ? 0.022 -57.531 -22.047 1 54.53 9 ASN B CA 1
ATOM 1497 C C . ASN B 1 9 ? -0.884 -56.531 -22.75 1 54.53 9 ASN B C 1
ATOM 1499 O O . ASN B 1 9 ? -0.852 -55.344 -22.453 1 54.53 9 ASN B O 1
ATOM 1503 N N . ALA B 1 10 ? -1.77 -56.969 -23.656 1 60.75 10 ALA B N 1
ATOM 1504 C CA . ALA B 1 10 ? -2.67 -56.094 -24.375 1 60.75 10 ALA B CA 1
ATOM 1505 C C . ALA B 1 10 ? -3.785 -55.562 -23.469 1 60.75 10 ALA B C 1
ATOM 1507 O O . ALA B 1 10 ? -4.156 -54.406 -23.531 1 60.75 10 ALA B O 1
ATOM 1508 N N . SER B 1 11 ? -4.199 -56.531 -22.609 1 60.12 11 SER B N 1
ATOM 1509 C CA . SER B 1 11 ? -5.25 -56.125 -21.688 1 60.12 11 SER B CA 1
ATOM 1510 C C . SER B 1 11 ? -4.719 -55.125 -20.656 1 60.12 11 SER B C 1
ATOM 1512 O O . SER B 1 11 ? -5.383 -54.156 -20.344 1 60.12 11 SER B O 1
ATOM 1514 N N . GLN B 1 12 ? -3.553 -55.406 -20.219 1 56.62 12 GLN B N 1
ATOM 1515 C CA . GLN B 1 12 ? -2.943 -54.469 -19.297 1 56.62 12 GLN B CA 1
ATOM 1516 C C . GLN B 1 12 ? -2.639 -53.125 -19.969 1 56.62 12 GLN B C 1
ATOM 1518 O O . GLN B 1 12 ? -2.855 -52.062 -19.391 1 56.62 12 GLN B O 1
ATOM 1523 N N . ASN B 1 13 ? -2.252 -53.156 -21.188 1 56.22 13 ASN B N 1
ATOM 1524 C CA . ASN B 1 13 ? -2.014 -51.938 -21.938 1 56.22 13 ASN B CA 1
ATOM 1525 C C . ASN B 1 13 ? -3.314 -51.188 -22.219 1 56.22 13 ASN B C 1
ATOM 1527 O O . ASN B 1 13 ? -3.352 -49.969 -22.156 1 56.22 13 ASN B O 1
ATOM 1531 N N . ASN B 1 14 ? -4.473 -51.938 -22.453 1 59.62 14 ASN B N 1
ATOM 1532 C CA . ASN B 1 14 ? -5.762 -51.281 -22.672 1 59.62 14 ASN B CA 1
ATOM 1533 C C . ASN B 1 14 ? -6.266 -50.625 -21.391 1 59.62 14 ASN B C 1
ATOM 1535 O O . ASN B 1 14 ? -6.816 -49.531 -21.453 1 59.62 14 ASN B O 1
ATOM 1539 N N . LEU B 1 15 ? -6.09 -51.312 -20.375 1 58.53 15 LEU B N 1
ATOM 1540 C CA . LEU B 1 15 ? -6.52 -50.719 -19.125 1 58.53 15 LEU B CA 1
ATOM 1541 C C . LEU B 1 15 ? -5.668 -49.5 -18.781 1 58.53 15 LEU B C 1
ATOM 1543 O O . LEU B 1 15 ? -6.188 -48.5 -18.328 1 58.53 15 LEU B O 1
ATOM 1547 N N . LEU B 1 16 ? -4.352 -49.688 -18.984 1 57.06 16 LEU B N 1
ATOM 1548 C CA . LEU B 1 16 ? -3.477 -48.531 -18.766 1 57.06 16 LEU B CA 1
ATOM 1549 C C . LEU B 1 16 ? -3.811 -47.406 -19.719 1 57.06 16 LEU B C 1
ATOM 1551 O O . LEU B 1 16 ? -3.789 -46.219 -19.328 1 57.06 16 LEU B O 1
ATOM 1555 N N . GLN B 1 17 ? -4.324 -47.625 -20.891 1 60.25 17 GLN B N 1
ATOM 1556 C CA . GLN B 1 17 ? -4.723 -46.625 -21.859 1 60.25 17 GLN B CA 1
ATOM 1557 C C . GLN B 1 17 ? -6.051 -45.969 -21.453 1 60.25 17 GLN B C 1
ATOM 1559 O O . GLN B 1 17 ? -6.223 -44.75 -21.562 1 60.25 17 GLN B O 1
ATOM 1564 N N . HIS B 1 18 ? -6.945 -46.719 -20.938 1 60.66 18 HIS B N 1
ATOM 1565 C CA . HIS B 1 18 ? -8.211 -46.156 -20.469 1 60.66 18 HIS B CA 1
ATOM 1566 C C . HIS B 1 18 ? -8.008 -45.312 -19.234 1 60.66 18 HIS B C 1
ATOM 1568 O O . HIS B 1 18 ? -8.609 -44.219 -19.094 1 60.66 18 HIS B O 1
ATOM 1574 N N . LEU B 1 19 ? -7.152 -45.812 -18.438 1 57.25 19 LEU B N 1
ATOM 1575 C CA . LEU B 1 19 ? -6.848 -45 -17.25 1 57.25 19 LEU B CA 1
ATOM 1576 C C . LEU B 1 19 ? -6.145 -43.719 -17.641 1 57.25 19 LEU B C 1
ATOM 1578 O O . LEU B 1 19 ? -6.457 -42.656 -17.094 1 57.25 19 LEU B O 1
ATOM 1582 N N . ASP B 1 20 ? -5.188 -43.75 -18.5 1 56.56 20 ASP B N 1
ATOM 1583 C CA . ASP B 1 20 ? -4.531 -42.562 -19 1 56.56 20 ASP B CA 1
ATOM 1584 C C . ASP B 1 20 ? -5.543 -41.625 -19.656 1 56.56 20 ASP B C 1
ATOM 1586 O O . ASP B 1 20 ? -5.492 -40.406 -19.438 1 56.56 20 ASP B O 1
ATOM 1590 N N . THR B 1 21 ? -6.586 -42.125 -20.281 1 60.53 21 THR B N 1
ATOM 1591 C CA . THR B 1 21 ? -7.598 -41.281 -20.922 1 60.53 21 THR B CA 1
ATOM 1592 C C . THR B 1 21 ? -8.508 -40.656 -19.891 1 60.53 21 THR B C 1
ATOM 1594 O O . THR B 1 21 ? -8.836 -39.469 -20 1 60.53 21 THR B O 1
ATOM 1597 N N . LEU B 1 22 ? -8.891 -41.375 -18.922 1 54.38 22 LEU B N 1
ATOM 1598 C CA . LEU B 1 22 ? -9.773 -40.844 -17.891 1 54.38 22 LEU B CA 1
ATOM 1599 C C . LEU B 1 22 ? -9.055 -39.781 -17.047 1 54.38 22 LEU B C 1
ATOM 1601 O O . LEU B 1 22 ? -9.602 -38.719 -16.766 1 54.38 22 LEU B O 1
ATOM 1605 N N . ILE B 1 23 ? -7.824 -40.188 -16.688 1 55.72 23 ILE B N 1
ATOM 1606 C CA . ILE B 1 23 ? -7.047 -39.25 -15.898 1 55.72 23 ILE B CA 1
ATOM 1607 C C . ILE B 1 23 ? -6.75 -38 -16.719 1 55.72 23 ILE B C 1
ATOM 1609 O O . ILE B 1 23 ? -6.895 -36.875 -16.234 1 55.72 23 ILE B O 1
ATOM 1613 N N . THR B 1 24 ? -6.457 -38.125 -17.953 1 56 24 THR B N 1
ATOM 1614 C CA . THR B 1 24 ? -6.23 -37 -18.844 1 56 24 THR B CA 1
ATOM 1615 C C . THR B 1 24 ? -7.516 -36.188 -19.047 1 56 24 THR B C 1
ATOM 1617 O O . THR B 1 24 ? -7.492 -34.969 -19.031 1 56 24 THR B O 1
ATOM 1620 N N . ALA B 1 25 ? -8.656 -36.812 -19.141 1 56.41 25 ALA B N 1
ATOM 1621 C CA . ALA B 1 25 ? -9.93 -36.094 -19.312 1 56.41 25 ALA B CA 1
ATOM 1622 C C . ALA B 1 25 ? -10.312 -35.344 -18.062 1 56.41 25 ALA B C 1
ATOM 1624 O O . ALA B 1 25 ? -10.75 -34.188 -18.125 1 56.41 25 ALA B O 1
ATOM 1625 N N . ARG B 1 26 ? -10.219 -36 -17.016 1 50.19 26 ARG B N 1
ATOM 1626 C CA . ARG B 1 26 ? -10.578 -35.344 -15.758 1 50.19 26 ARG B CA 1
ATOM 1627 C C . ARG B 1 26 ? -9.602 -34.219 -15.43 1 50.19 26 ARG B C 1
ATOM 1629 O O . ARG B 1 26 ? -10.008 -33.156 -14.961 1 50.19 26 ARG B O 1
ATOM 1636 N N . LEU B 1 27 ? -8.344 -34.469 -15.711 1 51.94 27 LEU B N 1
ATOM 1637 C CA . LEU B 1 27 ? -7.355 -33.406 -15.539 1 51.94 27 LEU B CA 1
ATOM 1638 C C . LEU B 1 27 ? -7.582 -32.281 -16.547 1 51.94 27 LEU B C 1
ATOM 1640 O O . LEU B 1 27 ? -7.453 -31.109 -16.203 1 51.94 27 LEU B O 1
ATOM 1644 N N . SER B 1 28 ? -8.023 -32.625 -17.703 1 53.81 28 SER B N 1
ATOM 1645 C CA . SER B 1 28 ? -8.383 -31.625 -18.703 1 53.81 28 SER B CA 1
ATOM 1646 C C . SER B 1 28 ? -9.633 -30.844 -18.281 1 53.81 28 SER B C 1
ATOM 1648 O O . SER B 1 28 ? -9.688 -29.625 -18.422 1 53.81 28 SER B O 1
ATOM 1650 N N . ASP B 1 29 ? -10.633 -31.484 -17.797 1 52.69 29 ASP B N 1
ATOM 1651 C CA . ASP B 1 29 ? -11.836 -30.812 -17.312 1 52.69 29 ASP B CA 1
ATOM 1652 C C . ASP B 1 29 ? -11.531 -29.906 -16.125 1 52.69 29 ASP B C 1
ATOM 1654 O O . ASP B 1 29 ? -12.039 -28.797 -16.047 1 52.69 29 ASP B O 1
ATOM 1658 N N . PHE B 1 30 ? -10.844 -30.484 -15.219 1 47.31 30 PHE B N 1
ATOM 1659 C CA . PHE B 1 30 ? -10.43 -29.656 -14.086 1 47.31 30 PHE B CA 1
ATOM 1660 C C . PHE B 1 30 ? -9.602 -28.469 -14.547 1 47.31 30 PHE B C 1
ATOM 1662 O O . PHE B 1 30 ? -9.82 -27.344 -14.102 1 47.31 30 PHE B O 1
ATOM 1669 N N . GLU B 1 31 ? -8.727 -28.703 -15.453 1 46.84 31 GLU B N 1
ATOM 1670 C CA . GLU B 1 31 ? -7.953 -27.609 -16.031 1 46.84 31 GLU B CA 1
ATOM 1671 C C . GLU B 1 31 ? -8.859 -26.609 -16.75 1 46.84 31 GLU B C 1
ATOM 1673 O O . GLU B 1 31 ? -8.664 -25.391 -16.625 1 46.84 31 GLU B O 1
ATOM 1678 N N . THR B 1 32 ? -9.742 -27.047 -17.391 1 51.59 32 THR B N 1
ATOM 1679 C CA . THR B 1 32 ? -10.664 -26.172 -18.109 1 51.59 32 THR B CA 1
ATOM 1680 C C . THR B 1 32 ? -11.539 -25.406 -17.109 1 51.59 32 THR B C 1
ATOM 1682 O O . THR B 1 32 ? -11.742 -24.188 -17.281 1 51.59 32 THR B O 1
ATOM 1685 N N . ARG B 1 33 ? -12.172 -26.062 -16.219 1 46.97 33 ARG B N 1
ATOM 1686 C CA . ARG B 1 33 ? -13.008 -25.406 -15.234 1 46.97 33 ARG B CA 1
ATOM 1687 C C . ARG B 1 33 ? -12.195 -24.422 -14.391 1 46.97 33 ARG B C 1
ATOM 1689 O O . ARG B 1 33 ? -12.648 -23.297 -14.117 1 46.97 33 ARG B O 1
ATOM 1696 N N . PHE B 1 34 ? -11.133 -24.859 -13.977 1 42.25 34 PHE B N 1
ATOM 1697 C CA . PHE B 1 34 ? -10.242 -23.984 -13.234 1 42.25 34 PHE B CA 1
ATOM 1698 C C . PHE B 1 34 ? -9.773 -22.828 -14.109 1 42.25 34 PHE B C 1
ATOM 1700 O O . PHE B 1 34 ? -9.758 -21.672 -13.664 1 42.25 34 PHE B O 1
ATOM 1707 N N . SER B 1 35 ? -9.477 -23.078 -15.336 1 43.75 35 SER B N 1
ATOM 1708 C CA . SER B 1 35 ? -9.156 -22.016 -16.297 1 43.75 35 SER B CA 1
ATOM 1709 C C . SER B 1 35 ? -10.352 -21.109 -16.531 1 43.75 35 SER B C 1
ATOM 1711 O O . SER B 1 35 ? -10.195 -19.875 -16.609 1 43.75 35 SER B O 1
ATOM 1713 N N . GLU B 1 36 ? -11.469 -21.578 -16.656 1 46.97 36 GLU B N 1
ATOM 1714 C CA . GLU B 1 36 ? -12.664 -20.766 -16.859 1 46.97 36 GLU B CA 1
ATOM 1715 C C . GLU B 1 36 ? -12.992 -19.953 -15.602 1 46.97 36 GLU B C 1
ATOM 1717 O O . GLU B 1 36 ? -13.328 -18.781 -15.695 1 46.97 36 GLU B O 1
ATOM 1722 N N . GLN B 1 37 ? -13 -20.594 -14.555 1 42.62 37 GLN B N 1
ATOM 1723 C CA . GLN B 1 37 ? -13.219 -19.875 -13.312 1 42.62 37 GLN B CA 1
ATOM 1724 C C . GLN B 1 37 ? -12.117 -18.828 -13.078 1 42.62 37 GLN B C 1
ATOM 1726 O O . GLN B 1 37 ? -12.391 -17.719 -12.633 1 42.62 37 GLN B O 1
ATOM 1731 N N . GLN B 1 38 ? -10.961 -19.188 -13.383 1 41.44 38 GLN B N 1
ATOM 1732 C CA . GLN B 1 38 ? -9.859 -18.234 -13.328 1 41.44 38 GLN B CA 1
ATOM 1733 C C . GLN B 1 38 ? -10.031 -17.125 -14.367 1 41.44 38 GLN B C 1
ATOM 1735 O O . GLN B 1 38 ? -9.789 -15.953 -14.078 1 41.44 38 GLN B O 1
ATOM 1740 N N . LYS B 1 39 ? -10.367 -17.484 -15.523 1 44.69 39 LYS B N 1
ATOM 1741 C CA . LYS B 1 39 ? -10.688 -16.469 -16.531 1 44.69 39 LYS B CA 1
ATOM 1742 C C . LYS B 1 39 ? -11.844 -15.586 -16.078 1 44.69 39 LYS B C 1
ATOM 1744 O O . LYS B 1 39 ? -11.812 -14.367 -16.266 1 44.69 39 LYS B O 1
ATOM 1749 N N . GLU B 1 40 ? -12.805 -16.172 -15.531 1 44.06 40 GLU B N 1
ATOM 1750 C CA . GLU B 1 40 ? -13.922 -15.367 -15.055 1 44.06 40 GLU B CA 1
ATOM 1751 C C . GLU B 1 40 ? -13.5 -14.484 -13.883 1 44.06 40 GLU B C 1
ATOM 1753 O O . GLU B 1 40 ? -13.867 -13.305 -13.82 1 44.06 40 GLU B O 1
ATOM 1758 N N . MET B 1 41 ? -12.875 -15.047 -12.992 1 39.69 41 MET B N 1
ATOM 1759 C CA . MET B 1 41 ? -12.375 -14.227 -11.891 1 39.69 41 MET B CA 1
ATOM 1760 C C . MET B 1 41 ? -11.336 -13.227 -12.383 1 39.69 41 MET B C 1
ATOM 1762 O O . MET B 1 41 ? -11.352 -12.062 -11.984 1 39.69 41 MET B O 1
ATOM 1766 N N . SER B 1 42 ? -10.445 -13.625 -13.258 1 41.5 42 SER B N 1
ATOM 1767 C CA . SER B 1 42 ? -9.5 -12.703 -13.883 1 41.5 42 SER B CA 1
ATOM 1768 C C . SER B 1 42 ? -10.219 -11.688 -14.766 1 41.5 42 SER B C 1
ATOM 1770 O O . SER B 1 42 ? -9.906 -10.492 -14.742 1 41.5 42 SER B O 1
ATOM 1772 N N . SER B 1 43 ? -11.125 -12.141 -15.57 1 43.5 43 SER B N 1
ATOM 1773 C CA . SER B 1 43 ? -11.859 -11.195 -16.406 1 43.5 43 SER B CA 1
ATOM 1774 C C . SER B 1 43 ? -12.688 -10.234 -15.555 1 43.5 43 SER B C 1
ATOM 1776 O O . SER B 1 43 ? -12.758 -9.047 -15.844 1 43.5 43 SER B O 1
ATOM 1778 N N . VAL B 1 44 ? -13.359 -10.664 -14.594 1 41.34 44 VAL B N 1
ATOM 1779 C CA . VAL B 1 44 ? -14.078 -9.758 -13.703 1 41.34 44 VAL B CA 1
ATOM 1780 C C . VAL B 1 44 ? -13.094 -8.852 -12.977 1 41.34 44 VAL B C 1
ATOM 1782 O O . VAL B 1 44 ? -13.32 -7.645 -12.852 1 41.34 44 VAL B O 1
ATOM 1785 N N . HIS B 1 45 ? -12.016 -9.414 -12.586 1 40.59 45 HIS B N 1
ATOM 1786 C CA . HIS B 1 45 ? -11 -8.594 -11.938 1 40.59 45 HIS B CA 1
ATOM 1787 C C . HIS B 1 45 ? -10.32 -7.672 -12.938 1 40.59 45 HIS B C 1
ATOM 1789 O O . HIS B 1 45 ? -10.109 -6.488 -12.656 1 40.59 45 HIS B O 1
ATOM 1795 N N . LEU B 1 46 ? -9.938 -8.203 -14.047 1 43.25 46 LEU B N 1
ATOM 1796 C CA . LEU B 1 46 ? -9.414 -7.344 -15.102 1 43.25 46 LEU B CA 1
ATOM 1797 C C . LEU B 1 46 ? -10.461 -6.328 -15.547 1 43.25 46 LEU B C 1
ATOM 1799 O O . LEU B 1 46 ? -10.141 -5.16 -15.773 1 43.25 46 LEU B O 1
ATOM 1803 N N . ALA B 1 47 ? -11.586 -6.707 -15.766 1 41.44 47 ALA B N 1
ATOM 1804 C CA . ALA B 1 47 ? -12.656 -5.77 -16.094 1 41.44 47 ALA B CA 1
ATOM 1805 C C . ALA B 1 47 ? -12.859 -4.754 -14.977 1 41.44 47 ALA B C 1
ATOM 1807 O O . ALA B 1 47 ? -13.086 -3.57 -15.234 1 41.44 47 ALA B O 1
ATOM 1808 N N . LYS B 1 48 ? -12.781 -5.156 -13.852 1 42.06 48 LYS B N 1
ATOM 1809 C CA . LYS B 1 48 ? -12.875 -4.207 -12.75 1 42.06 48 LYS B CA 1
ATOM 1810 C C . LYS B 1 48 ? -11.68 -3.266 -12.719 1 42.06 48 LYS B C 1
ATOM 1812 O O . LYS B 1 48 ? -11.828 -2.064 -12.492 1 42.06 48 LYS B O 1
ATOM 1817 N N . ILE B 1 49 ? -10.469 -3.75 -12.922 1 41.97 49 ILE B N 1
ATOM 1818 C CA . ILE B 1 49 ? -9.273 -2.924 -13.023 1 41.97 49 ILE B CA 1
ATOM 1819 C C . ILE B 1 49 ? -9.352 -2.059 -14.281 1 41.97 49 ILE B C 1
ATOM 1821 O O . ILE B 1 49 ? -9.039 -0.864 -14.242 1 41.97 49 ILE B O 1
ATOM 1825 N N . GLU B 1 50 ? -9.594 -2.654 -15.414 1 43 50 GLU B N 1
ATOM 1826 C CA . GLU B 1 50 ? -9.797 -1.898 -16.641 1 43 50 GLU B CA 1
ATOM 1827 C C . GLU B 1 50 ? -10.977 -0.938 -16.516 1 43 50 GLU B C 1
ATOM 1829 O O . GLU B 1 50 ? -10.922 0.188 -17.016 1 43 50 GLU B O 1
ATOM 1834 N N . GLY B 1 51 ? -12.039 -1.349 -16.078 1 40.97 51 GLY B N 1
ATOM 1835 C CA . GLY B 1 51 ? -13.117 -0.415 -15.789 1 40.97 51 GLY B CA 1
ATOM 1836 C C . GLY B 1 51 ? -12.711 0.694 -14.836 1 40.97 51 GLY B C 1
ATOM 1837 O O . GLY B 1 51 ? -13.227 1.81 -14.914 1 40.97 51 GLY B O 1
ATOM 1838 N N . LEU B 1 52 ? -11.969 0.403 -13.906 1 40.12 52 LEU B N 1
ATOM 1839 C CA . LEU B 1 52 ? -11.414 1.461 -13.07 1 40.12 52 LEU B CA 1
ATOM 1840 C C . LEU B 1 52 ? -10.422 2.309 -13.859 1 40.12 52 LEU B C 1
ATOM 1842 O O . LEU B 1 52 ? -10.32 3.518 -13.641 1 40.12 52 LEU B O 1
ATOM 1846 N N . THR B 1 53 ? -9.602 1.711 -14.688 1 40.59 53 THR B N 1
ATOM 1847 C CA . THR B 1 53 ? -8.742 2.521 -15.539 1 40.59 53 THR B CA 1
ATOM 1848 C C . THR B 1 53 ? -9.547 3.201 -16.641 1 40.59 53 THR B C 1
ATOM 1850 O O . THR B 1 53 ? -9.156 4.258 -17.141 1 40.59 53 THR B O 1
ATOM 1853 N N . ALA B 1 54 ? -10.367 2.535 -17.484 1 37.78 54 ALA B N 1
ATOM 1854 C CA . ALA B 1 54 ? -11.047 3.188 -18.594 1 37.78 54 ALA B CA 1
ATOM 1855 C C . ALA B 1 54 ? -12.016 4.254 -18.094 1 37.78 54 ALA B C 1
ATOM 1857 O O . ALA B 1 54 ? -12.273 5.242 -18.797 1 37.78 54 ALA B O 1
ATOM 1858 N N . LYS B 1 55 ? -13.078 3.959 -17.328 1 41.97 55 LYS B N 1
ATOM 1859 C CA . LYS B 1 55 ? -13.977 5.059 -16.984 1 41.97 55 LYS B CA 1
ATOM 1860 C C . LYS B 1 55 ? -13.211 6.242 -16.406 1 41.97 55 LYS B C 1
ATOM 1862 O O . LYS B 1 55 ? -12.07 6.09 -15.961 1 41.97 55 LYS B O 1
ATOM 1867 N N . SER B 1 56 ? -13.867 7.488 -16.016 1 46.25 56 SER B N 1
ATOM 1868 C CA . SER B 1 56 ? -13.383 8.789 -15.562 1 46.25 56 SER B CA 1
ATOM 1869 C C . SER B 1 56 ? -12.328 8.641 -14.469 1 46.25 56 SER B C 1
ATOM 1871 O O . SER B 1 56 ? -12.609 8.07 -13.414 1 46.25 56 SER B O 1
ATOM 1873 N N . ALA B 1 57 ? -10.961 8.461 -14.781 1 62.16 57 ALA B N 1
ATOM 1874 C CA . ALA B 1 57 ? -9.773 8.461 -13.93 1 62.16 57 ALA B CA 1
ATOM 1875 C C . ALA B 1 57 ? -10.031 9.234 -12.641 1 62.16 57 ALA B C 1
ATOM 1877 O O . ALA B 1 57 ? -10.469 10.391 -12.672 1 62.16 57 ALA B O 1
ATOM 1878 N N . TYR B 1 58 ? -10.438 8.508 -11.633 1 82.81 58 TYR B N 1
ATOM 1879 C CA . TYR B 1 58 ? -10.547 9.203 -10.352 1 82.81 58 TYR B CA 1
ATOM 1880 C C . TYR B 1 58 ? -9.461 10.258 -10.211 1 82.81 58 TYR B C 1
ATOM 1882 O O . TYR B 1 58 ? -8.289 9.992 -10.469 1 82.81 58 TYR B O 1
ATOM 1890 N N . GLN B 1 59 ? -9.953 11.477 -10.117 1 89.06 59 GLN B N 1
ATOM 1891 C CA . GLN B 1 59 ? -9.008 12.562 -9.906 1 89.06 59 GLN B CA 1
ATOM 1892 C C . GLN B 1 59 ? -8.742 12.773 -8.422 1 89.06 59 GLN B C 1
ATOM 1894 O O . GLN B 1 59 ? -9.617 13.242 -7.688 1 89.06 59 GLN B O 1
ATOM 1899 N N . PHE B 1 60 ? -7.648 12.477 -8.047 1 92 60 PHE B N 1
ATOM 1900 C CA . PHE B 1 60 ? -7.285 12.562 -6.637 1 92 60 PHE B CA 1
ATOM 1901 C C . PHE B 1 60 ? -7.102 14.016 -6.211 1 92 60 PHE B C 1
ATOM 1903 O O . PHE B 1 60 ? -6.543 14.82 -6.957 1 92 60 PHE B O 1
ATOM 1910 N N . LYS B 1 61 ? -7.539 14.297 -5.07 1 91.81 61 LYS B N 1
ATOM 1911 C CA . LYS B 1 61 ? -7.391 15.633 -4.488 1 91.81 61 LYS B CA 1
ATOM 1912 C C . LYS B 1 61 ? -6.066 15.758 -3.742 1 91.81 61 LYS B C 1
ATOM 1914 O O . LYS B 1 61 ? -5.52 16.859 -3.627 1 91.81 61 LYS B O 1
ATOM 1919 N N . ARG B 1 62 ? -5.613 14.633 -3.236 1 92.06 62 ARG B N 1
ATOM 1920 C CA . ARG B 1 62 ? -4.41 14.625 -2.41 1 92.06 62 ARG B CA 1
ATOM 1921 C C . ARG B 1 62 ? -3.314 13.773 -3.047 1 92.06 62 ARG B C 1
ATOM 1923 O O . ARG B 1 62 ? -3.525 12.594 -3.336 1 92.06 62 ARG B O 1
ATOM 1930 N N . LYS B 1 63 ? -2.195 14.336 -3.111 1 86.94 63 LYS B N 1
ATOM 1931 C CA . LYS B 1 63 ? -1.065 13.703 -3.787 1 86.94 63 LYS B CA 1
ATOM 1932 C C . LYS B 1 63 ? -0.661 12.4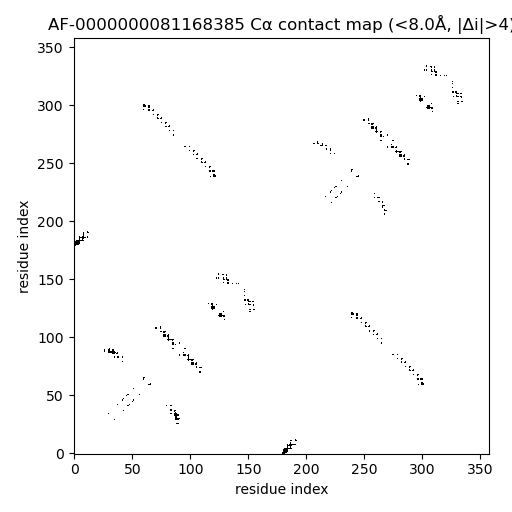06 -3.092 1 86.94 63 LYS B C 1
ATOM 1934 O O . LYS B 1 63 ? -0.331 11.422 -3.752 1 86.94 63 LYS B O 1
ATOM 1939 N N . GLY B 1 64 ? -0.691 12.453 -1.803 1 90.25 64 GLY B N 1
ATOM 1940 C CA . GLY B 1 64 ? -0.324 11.258 -1.062 1 90.25 64 GLY B CA 1
ATOM 1941 C C . GLY B 1 64 ? -1.233 10.078 -1.348 1 90.25 64 GLY B C 1
ATOM 1942 O O . GLY B 1 64 ? -0.763 8.945 -1.507 1 90.25 64 GLY B O 1
ATOM 1943 N N . ASN B 1 65 ? -2.502 10.328 -1.426 1 93.75 65 ASN B N 1
ATOM 1944 C CA . ASN B 1 65 ? -3.461 9.281 -1.755 1 93.75 65 ASN B CA 1
ATOM 1945 C C . ASN B 1 65 ? -3.266 8.773 -3.18 1 93.75 65 ASN B C 1
ATOM 1947 O O . ASN B 1 65 ? -3.334 7.566 -3.428 1 93.75 65 ASN B O 1
ATOM 1951 N N . GLU B 1 66 ? -2.971 9.695 -4.039 1 92.31 66 GLU B N 1
ATOM 1952 C CA . GLU B 1 66 ? -2.73 9.32 -5.434 1 92.31 66 GLU B CA 1
ATOM 1953 C C . GLU B 1 66 ? -1.528 8.391 -5.555 1 92.31 66 GLU B C 1
ATOM 1955 O O . GLU B 1 66 ? -1.591 7.375 -6.254 1 92.31 66 GLU B O 1
ATOM 1960 N N . GLN B 1 67 ? -0.496 8.711 -4.867 1 90.31 67 GLN B N 1
ATOM 1961 C CA . GLN B 1 67 ? 0.722 7.906 -4.918 1 90.31 67 GLN B CA 1
ATOM 1962 C C . GLN B 1 67 ? 0.492 6.516 -4.336 1 90.31 67 GLN B C 1
ATOM 1964 O O . GLN B 1 67 ? 0.98 5.523 -4.875 1 90.31 67 GLN B O 1
ATOM 1969 N N . GLN B 1 68 ? -0.223 6.469 -3.213 1 94.69 68 GLN B N 1
ATOM 1970 C CA . GLN B 1 68 ? -0.546 5.176 -2.617 1 94.69 68 GLN B CA 1
ATOM 1971 C C . GLN B 1 68 ? -1.38 4.324 -3.568 1 94.69 68 GLN B C 1
ATOM 1973 O O . GLN B 1 68 ? -1.138 3.125 -3.709 1 94.69 68 GLN B O 1
ATOM 1978 N N . TYR B 1 69 ? -2.312 4.984 -4.199 1 94.5 69 TYR B N 1
ATOM 1979 C CA . TYR B 1 69 ? -3.182 4.277 -5.137 1 94.5 69 TYR B CA 1
ATOM 1980 C C . TYR B 1 69 ? -2.385 3.727 -6.312 1 94.5 69 TYR B C 1
ATOM 1982 O O . TYR B 1 69 ? -2.525 2.557 -6.672 1 94.5 69 TYR B O 1
ATOM 1990 N N . LYS B 1 70 ? -1.578 4.512 -6.867 1 91.56 70 LYS B N 1
ATOM 1991 C CA . LYS B 1 70 ? -0.766 4.105 -8.008 1 91.56 70 LYS B CA 1
ATOM 1992 C C . LYS B 1 70 ? 0.136 2.93 -7.652 1 91.56 70 LYS B C 1
ATOM 1994 O O . LYS B 1 70 ? 0.267 1.982 -8.43 1 91.56 70 LYS B O 1
ATOM 1999 N N . HIS B 1 71 ? 0.753 3.018 -6.504 1 93.5 71 HIS B N 1
ATOM 2000 C CA . HIS B 1 71 ? 1.575 1.904 -6.047 1 93.5 71 HIS B CA 1
ATOM 2001 C C . HIS B 1 71 ? 0.761 0.618 -5.953 1 93.5 71 HIS B C 1
ATOM 2003 O O . HIS B 1 71 ? 1.211 -0.439 -6.402 1 93.5 71 HIS B O 1
ATOM 2009 N N . SER B 1 72 ? -0.418 0.73 -5.355 1 95 72 SER B N 1
ATOM 2010 C CA . SER B 1 72 ? -1.295 -0.428 -5.215 1 95 72 SER B CA 1
ATOM 2011 C C . SER B 1 72 ? -1.67 -1.004 -6.578 1 95 72 SER B C 1
ATOM 2013 O O . SER B 1 72 ? -1.714 -2.223 -6.75 1 95 72 SER B O 1
ATOM 2015 N N . VAL B 1 73 ? -1.868 -0.151 -7.535 1 93.12 73 VAL B N 1
ATOM 2016 C CA . VAL B 1 73 ? -2.23 -0.566 -8.883 1 93.12 73 VAL B CA 1
ATOM 2017 C C . VAL B 1 73 ? -1.057 -1.294 -9.531 1 93.12 73 VAL B C 1
ATOM 2019 O O . VAL B 1 73 ? -1.237 -2.336 -10.164 1 93.12 73 VAL B O 1
ATOM 2022 N N . ASP B 1 74 ? 0.111 -0.747 -9.328 1 93.56 74 ASP B N 1
ATOM 2023 C CA . ASP B 1 74 ? 1.309 -1.349 -9.906 1 93.56 74 ASP B CA 1
ATOM 2024 C C . ASP B 1 74 ? 1.51 -2.773 -9.391 1 93.56 74 ASP B C 1
ATOM 2026 O O . ASP B 1 74 ? 1.785 -3.686 -10.172 1 93.56 74 ASP B O 1
ATOM 2030 N N . VAL B 1 75 ? 1.331 -2.9 -8.117 1 96.75 75 VAL B N 1
ATOM 2031 C CA . VAL B 1 75 ? 1.49 -4.227 -7.531 1 96.75 75 VAL B CA 1
ATOM 2032 C C . VAL B 1 75 ? 0.398 -5.156 -8.055 1 96.75 75 VAL B C 1
ATOM 2034 O O . VAL B 1 75 ? 0.675 -6.297 -8.43 1 96.75 75 VAL B O 1
ATOM 2037 N N . CYS B 1 76 ? -0.788 -4.691 -8.117 1 95.94 76 CYS B N 1
ATOM 2038 C CA . CYS B 1 76 ? -1.927 -5.48 -8.578 1 95.94 76 CYS B CA 1
ATOM 2039 C C . CYS B 1 76 ? -1.714 -5.961 -10.008 1 95.94 76 CYS B C 1
ATOM 2041 O O . CYS B 1 76 ? -2.047 -7.098 -10.344 1 95.94 76 CYS B O 1
ATOM 2043 N N . GLU B 1 77 ? -1.172 -5.129 -10.812 1 93.88 77 GLU B N 1
ATOM 2044 C CA . GLU B 1 77 ? -0.908 -5.484 -12.203 1 93.88 77 GLU B CA 1
ATOM 2045 C C . GLU B 1 77 ? 0.06 -6.664 -12.297 1 93.88 77 GLU B C 1
ATOM 2047 O O . GLU B 1 77 ? -0.124 -7.562 -13.117 1 93.88 77 GLU B O 1
ATOM 2052 N N . LYS B 1 78 ? 1.047 -6.609 -11.445 1 95.56 78 LYS B N 1
ATOM 2053 C CA . LYS B 1 78 ? 1.982 -7.73 -11.414 1 95.56 78 LYS B CA 1
ATOM 2054 C C . LYS B 1 78 ? 1.281 -9.023 -11.008 1 95.56 78 LYS B C 1
ATOM 2056 O O . LYS B 1 78 ? 1.491 -10.07 -11.625 1 95.56 78 LYS B O 1
ATOM 2061 N N . LEU B 1 79 ? 0.463 -8.922 -10.039 1 97.38 79 LEU B N 1
ATOM 2062 C CA . LEU B 1 79 ? -0.224 -10.102 -9.523 1 97.38 79 LEU B CA 1
ATOM 2063 C C . LEU B 1 79 ? -1.237 -10.625 -10.539 1 97.38 79 LEU B C 1
ATOM 2065 O O . LEU B 1 79 ? -1.407 -11.836 -10.68 1 97.38 79 LEU B O 1
ATOM 2069 N N . GLN B 1 80 ? -1.858 -9.75 -11.25 1 94 80 GLN B N 1
ATOM 2070 C CA . GLN B 1 80 ? -2.795 -10.156 -12.289 1 94 80 GLN B CA 1
ATOM 2071 C C . GLN B 1 80 ? -2.072 -10.875 -13.43 1 94 80 GLN B C 1
ATOM 2073 O O . GLN B 1 80 ? -2.564 -11.883 -13.953 1 94 80 GLN B O 1
ATOM 2078 N N . ALA B 1 81 ? -0.98 -10.344 -13.766 1 93.25 81 ALA B N 1
ATOM 2079 C CA . ALA B 1 81 ? -0.169 -11 -14.781 1 93.25 81 ALA B CA 1
ATOM 2080 C C . ALA B 1 81 ? 0.263 -12.391 -14.336 1 93.25 81 ALA B C 1
ATOM 2082 O O . ALA B 1 81 ? 0.249 -13.336 -15.125 1 93.25 81 ALA B O 1
ATOM 2083 N N . ALA B 1 82 ? 0.627 -12.484 -13.086 1 96.12 82 ALA B N 1
ATOM 2084 C CA . ALA B 1 82 ? 1.001 -13.789 -12.539 1 96.12 82 ALA B CA 1
ATOM 2085 C C . ALA B 1 82 ? -0.169 -14.766 -12.602 1 96.12 82 ALA B C 1
ATOM 2087 O O . ALA B 1 82 ? -0.005 -15.914 -13.016 1 96.12 82 ALA B O 1
ATOM 2088 N N . ASN B 1 83 ? -1.271 -14.305 -12.18 1 93.75 83 ASN B N 1
ATOM 2089 C CA . ASN B 1 83 ? -2.477 -15.125 -12.203 1 93.75 83 ASN B CA 1
ATOM 2090 C C . ASN B 1 83 ? -2.818 -15.578 -13.617 1 93.75 83 ASN B C 1
ATOM 2092 O O . ASN B 1 83 ? -3.18 -16.734 -13.828 1 93.75 83 ASN B O 1
ATOM 2096 N N . THR B 1 84 ? -2.686 -14.688 -14.539 1 91.31 84 THR B N 1
ATOM 2097 C CA . THR B 1 84 ? -2.947 -15 -15.945 1 91.31 84 THR B CA 1
ATOM 2098 C C . THR B 1 84 ? -1.981 -16.062 -16.453 1 91.31 84 THR B C 1
ATOM 2100 O O . THR B 1 84 ? -2.385 -16.984 -17.172 1 91.31 84 THR B O 1
ATOM 2103 N N . ALA B 1 85 ? -0.775 -15.953 -16.078 1 91.88 85 ALA B N 1
ATOM 2104 C CA . ALA B 1 85 ? 0.238 -16.922 -16.484 1 91.88 85 ALA B CA 1
ATOM 2105 C C . ALA B 1 85 ? -0.091 -18.312 -15.961 1 91.88 85 ALA B C 1
ATOM 2107 O O . ALA B 1 85 ? 0.213 -19.312 -16.609 1 91.88 85 ALA B O 1
ATOM 2108 N N . LEU B 1 86 ? -0.777 -18.344 -14.867 1 94.12 86 LEU B N 1
ATOM 2109 C CA . LEU B 1 86 ? -1.061 -19.625 -14.227 1 94.12 86 LEU B CA 1
ATOM 2110 C C . LEU B 1 86 ? -2.414 -20.172 -14.672 1 94.12 86 LEU B C 1
ATOM 2112 O O . LEU B 1 86 ? -2.801 -21.281 -14.289 1 94.12 86 LEU B O 1
ATOM 2116 N N . SER B 1 87 ? -3.125 -19.453 -15.414 1 86.94 87 SER B N 1
ATOM 2117 C CA . SER B 1 87 ? -4.484 -19.828 -15.781 1 86.94 87 SER B CA 1
ATOM 2118 C C . SER B 1 87 ? -4.504 -20.672 -17.047 1 86.94 87 SER B C 1
ATOM 2120 O O . SER B 1 87 ? -5.477 -21.391 -17.312 1 86.94 87 SER B O 1
ATOM 2122 N N . SER B 1 88 ? -3.354 -20.656 -17.828 1 72.94 88 SER B N 1
ATOM 2123 C CA . SER B 1 88 ? -3.324 -21.438 -19.047 1 72.94 88 SER B CA 1
ATOM 2124 C C . SER B 1 88 ? -3.066 -22.922 -18.766 1 72.94 88 SER B C 1
ATOM 2126 O O . SER B 1 88 ? -2.209 -23.25 -17.938 1 72.94 88 SER B O 1
ATOM 2128 N N . GLN B 1 89 ? -3.963 -23.875 -19.109 1 72.81 89 GLN B N 1
ATOM 2129 C CA . GLN B 1 89 ? -3.74 -25.297 -18.922 1 72.81 89 GLN B CA 1
ATOM 2130 C C . GLN B 1 89 ? -3.279 -25.969 -20.219 1 72.81 89 GLN B C 1
ATOM 2132 O O . GLN B 1 89 ? -3.814 -25.672 -21.281 1 72.81 89 GLN B O 1
ATOM 2137 N N . PRO B 1 90 ? -2.3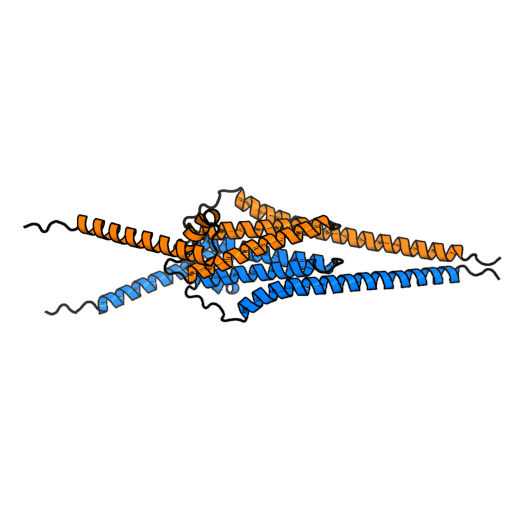69 -26.953 -20.125 1 78.75 90 PRO B N 1
ATOM 2138 C CA . PRO B 1 90 ? -1.441 -27.234 -19.031 1 78.75 90 PRO B CA 1
ATOM 2139 C C . PRO B 1 90 ? -0.47 -26.078 -18.766 1 78.75 90 PRO B C 1
ATOM 2141 O O . PRO B 1 90 ? -0.107 -25.359 -19.703 1 78.75 90 PRO B O 1
ATOM 2144 N N . VAL B 1 91 ? -0.169 -25.828 -17.516 1 84.69 91 VAL B N 1
ATOM 2145 C CA . VAL B 1 91 ? 0.78 -24.781 -17.188 1 84.69 91 VAL B CA 1
ATOM 2146 C C . VAL B 1 91 ? 2.176 -25.172 -17.672 1 84.69 91 VAL B C 1
ATOM 2148 O O . VAL B 1 91 ? 2.727 -26.188 -17.234 1 84.69 91 VAL B O 1
ATOM 2151 N N . SER B 1 92 ? 2.627 -24.484 -18.641 1 84.12 92 SER B N 1
ATOM 2152 C CA . SER B 1 92 ? 3.951 -24.75 -19.203 1 84.12 92 SER B CA 1
ATOM 2153 C C . SER B 1 92 ? 5.051 -24.266 -18.266 1 84.12 92 SER B C 1
ATOM 2155 O O . SER B 1 92 ? 4.785 -23.5 -17.328 1 84.12 92 SER B O 1
ATOM 2157 N N . SER B 1 93 ? 6.203 -24.766 -18.547 1 84.5 93 SER B N 1
ATOM 2158 C CA . SER B 1 93 ? 7.359 -24.297 -17.797 1 84.5 93 SER B CA 1
ATOM 2159 C C . SER B 1 93 ? 7.574 -22.797 -17.984 1 84.5 93 SER B C 1
ATOM 2161 O O . SER B 1 93 ? 7.938 -22.109 -17.031 1 84.5 93 SER B O 1
ATOM 2163 N N . SER B 1 94 ? 7.312 -22.359 -19.188 1 85.62 94 SER B N 1
ATOM 2164 C CA . SER B 1 94 ? 7.465 -20.938 -19.469 1 85.62 94 SER B CA 1
ATOM 2165 C C . SER B 1 94 ? 6.434 -20.109 -18.703 1 85.62 94 SER B C 1
ATOM 2167 O O . SER B 1 94 ? 6.738 -19.016 -18.234 1 85.62 94 SER B O 1
ATOM 2169 N N . SER B 1 95 ? 5.234 -20.625 -18.562 1 89.75 95 SER B N 1
ATOM 2170 C CA . SER B 1 95 ? 4.176 -19.938 -17.828 1 89.75 95 SER B CA 1
ATOM 2171 C C . SER B 1 95 ? 4.484 -19.891 -16.328 1 89.75 95 SER B C 1
ATOM 2173 O O . SER B 1 95 ? 4.203 -18.906 -15.664 1 89.75 95 SER B O 1
ATOM 2175 N N . LEU B 1 96 ? 5.047 -20.953 -15.891 1 91.25 96 LEU B N 1
ATOM 2176 C CA . LEU B 1 96 ? 5.434 -21 -14.484 1 91.25 96 LEU B CA 1
ATOM 2177 C C . LEU B 1 96 ? 6.527 -19.984 -14.188 1 91.25 96 LEU B C 1
ATOM 2179 O O . LEU B 1 96 ? 6.469 -19.281 -13.172 1 91.25 96 LEU B O 1
ATOM 2183 N N . GLU B 1 97 ? 7.453 -19.875 -15.086 1 88.5 97 GLU B N 1
ATOM 2184 C CA . GLU B 1 97 ? 8.531 -18.906 -14.922 1 88.5 97 GLU B CA 1
ATOM 2185 C C . GLU B 1 97 ? 8.016 -17.469 -14.992 1 88.5 97 GLU B C 1
ATOM 2187 O O . GLU B 1 97 ? 8.469 -16.609 -14.242 1 88.5 97 GLU B O 1
ATOM 2192 N N . CYS B 1 98 ? 7.09 -17.266 -15.844 1 91.5 98 CYS B N 1
ATOM 2193 C CA . CYS B 1 98 ? 6.48 -15.945 -15.953 1 91.5 98 CYS B CA 1
ATOM 2194 C C . CYS B 1 98 ? 5.758 -15.57 -14.664 1 91.5 98 CYS B C 1
ATOM 2196 O O . CYS B 1 98 ? 5.926 -14.461 -14.156 1 91.5 98 CYS B O 1
ATOM 2198 N N . ALA B 1 99 ? 5.051 -16.516 -14.117 1 95.88 99 ALA B N 1
ATOM 2199 C CA . ALA B 1 99 ? 4.332 -16.266 -12.875 1 95.88 99 ALA B CA 1
ATOM 2200 C C . ALA B 1 99 ? 5.301 -15.945 -11.734 1 95.88 99 ALA B C 1
ATOM 2202 O O . ALA B 1 99 ? 5.109 -14.977 -11 1 95.88 99 ALA B O 1
ATOM 2203 N N . ARG B 1 100 ? 6.352 -16.703 -11.703 1 92.88 100 ARG B N 1
ATOM 2204 C CA . ARG B 1 100 ? 7.355 -16.484 -10.672 1 92.88 100 ARG B CA 1
ATOM 2205 C C . ARG B 1 100 ? 7.988 -15.109 -10.812 1 92.88 100 ARG B C 1
ATOM 2207 O O . ARG B 1 100 ? 8.195 -14.406 -9.812 1 92.88 100 ARG B O 1
ATOM 2214 N N . SER B 1 101 ? 8.25 -14.75 -12.016 1 92.25 101 SER B N 1
ATOM 2215 C CA . SER B 1 101 ? 8.852 -13.445 -12.273 1 92.25 101 SER B CA 1
ATOM 2216 C C . SER B 1 101 ? 7.922 -12.312 -11.852 1 92.25 101 SER B C 1
ATOM 2218 O O . SER B 1 101 ? 8.352 -11.359 -11.203 1 92.25 101 SER B O 1
ATOM 2220 N N . LYS B 1 102 ? 6.688 -12.461 -12.156 1 95.12 102 LYS B N 1
ATOM 2221 C CA . LYS B 1 102 ? 5.719 -11.422 -11.828 1 95.12 102 LYS B CA 1
ATOM 2222 C C . LYS B 1 102 ? 5.496 -11.328 -10.328 1 95.12 102 LYS B C 1
ATOM 2224 O O . LYS B 1 102 ? 5.348 -10.234 -9.781 1 95.12 102 LYS B O 1
ATOM 2229 N N . ILE B 1 103 ? 5.488 -12.414 -9.688 1 97 103 ILE B N 1
ATOM 2230 C CA . ILE B 1 103 ? 5.375 -12.438 -8.234 1 97 103 ILE B CA 1
ATOM 2231 C C . ILE B 1 103 ? 6.586 -11.742 -7.609 1 97 103 ILE B C 1
ATOM 2233 O O . ILE B 1 103 ? 6.434 -10.898 -6.719 1 97 103 ILE B O 1
ATOM 2237 N N . SER B 1 104 ? 7.734 -12.031 -8.148 1 93.19 104 SER B N 1
ATOM 2238 C CA . SER B 1 104 ? 8.961 -11.422 -7.645 1 93.19 104 SER B CA 1
ATOM 2239 C C . SER B 1 104 ? 8.961 -9.914 -7.855 1 93.19 104 SER B C 1
ATOM 2241 O O . SER B 1 104 ? 9.383 -9.156 -6.98 1 93.19 104 SER B O 1
ATOM 2243 N N . GLU B 1 105 ? 8.523 -9.508 -8.969 1 93.94 105 GLU B N 1
ATOM 2244 C CA . GLU B 1 105 ? 8.406 -8.078 -9.219 1 93.94 105 GLU B CA 1
ATOM 2245 C C . GLU B 1 105 ? 7.457 -7.414 -8.227 1 93.94 105 GLU B C 1
ATOM 2247 O O . GLU B 1 105 ? 7.727 -6.316 -7.742 1 93.94 105 GLU B O 1
ATOM 2252 N N . GLY B 1 106 ? 6.328 -8.102 -7.957 1 96.25 106 GLY B N 1
ATOM 2253 C CA . GLY B 1 106 ? 5.41 -7.59 -6.949 1 96.25 106 GLY B CA 1
ATOM 2254 C C . GLY B 1 106 ? 6.043 -7.457 -5.578 1 96.25 106 GLY B C 1
ATOM 2255 O O . GLY B 1 106 ? 5.863 -6.441 -4.902 1 96.25 106 GLY B O 1
ATOM 2256 N N . ILE B 1 107 ? 6.82 -8.406 -5.227 1 94.56 107 ILE B N 1
ATOM 2257 C CA . ILE B 1 107 ? 7.496 -8.406 -3.934 1 94.56 107 ILE B CA 1
ATOM 2258 C C . ILE B 1 107 ? 8.516 -7.266 -3.879 1 94.56 107 ILE B C 1
ATOM 2260 O O . ILE B 1 107 ? 8.625 -6.574 -2.867 1 94.56 107 ILE B O 1
ATOM 2264 N N . ASP B 1 108 ? 9.18 -7.047 -4.977 1 90.69 108 ASP B N 1
ATOM 2265 C CA . ASP B 1 108 ? 10.156 -5.969 -5.047 1 90.69 108 ASP B CA 1
ATOM 2266 C C . ASP B 1 108 ? 9.492 -4.605 -4.859 1 90.69 108 ASP B C 1
ATOM 2268 O O . ASP B 1 108 ? 10.008 -3.748 -4.145 1 90.69 108 ASP B O 1
ATOM 2272 N N . LEU B 1 109 ? 8.391 -4.434 -5.508 1 94.19 109 LEU B N 1
ATOM 2273 C CA . LEU B 1 109 ? 7.645 -3.191 -5.352 1 94.19 109 LEU B CA 1
ATOM 2274 C C . LEU B 1 109 ? 7.23 -2.982 -3.9 1 94.19 109 LEU B C 1
ATOM 2276 O O . LEU B 1 109 ? 7.363 -1.878 -3.365 1 94.19 109 LEU B O 1
ATOM 2280 N N . LEU B 1 110 ? 6.805 -4 -3.281 1 96.06 110 LEU B N 1
ATOM 2281 C CA . LEU B 1 110 ? 6.324 -3.924 -1.905 1 96.06 110 LEU B CA 1
ATOM 2282 C C . LEU B 1 110 ? 7.477 -3.67 -0.94 1 96.06 110 LEU B C 1
ATOM 2284 O O . LEU B 1 110 ? 7.355 -2.857 -0.022 1 96.06 110 LEU B O 1
ATOM 2288 N N . THR B 1 111 ? 8.57 -4.312 -1.144 1 90.81 111 THR B N 1
ATOM 2289 C CA . THR B 1 111 ? 9.727 -4.148 -0.278 1 90.81 111 THR B CA 1
ATOM 2290 C C . THR B 1 111 ? 10.305 -2.738 -0.41 1 90.81 111 THR B C 1
ATOM 2292 O O . THR B 1 111 ? 10.703 -2.131 0.585 1 90.81 111 THR B O 1
ATOM 2295 N N . HIS B 1 112 ? 10.305 -2.273 -1.597 1 90 112 HIS B N 1
ATOM 2296 C CA . HIS B 1 112 ? 10.734 -0.897 -1.812 1 90 112 HIS B CA 1
ATOM 2297 C C . HIS B 1 112 ? 9.828 0.088 -1.086 1 90 112 HIS B C 1
ATOM 2299 O O . HIS B 1 112 ? 10.305 1.012 -0.424 1 90 112 HIS B O 1
ATOM 2305 N N . ARG B 1 113 ? 8.516 -0.097 -1.16 1 93.56 113 ARG B N 1
ATOM 2306 C CA . ARG B 1 113 ? 7.555 0.762 -0.48 1 93.56 113 ARG B CA 1
ATOM 2307 C C . ARG B 1 113 ? 7.742 0.706 1.032 1 93.56 113 ARG B C 1
ATOM 2309 O O . ARG B 1 113 ? 7.602 1.721 1.718 1 93.56 113 ARG B O 1
ATOM 2316 N N . GLN B 1 114 ? 8.047 -0.473 1.553 1 92.5 114 GLN B N 1
ATOM 2317 C CA . GLN B 1 114 ? 8.289 -0.628 2.982 1 92.5 114 GLN B CA 1
ATOM 2318 C C . GLN B 1 114 ? 9.477 0.223 3.434 1 92.5 114 GLN B C 1
ATOM 2320 O O . GLN B 1 114 ? 9.414 0.881 4.477 1 92.5 114 GLN B O 1
ATOM 2325 N N . LYS B 1 115 ? 10.453 0.221 2.645 1 89.25 115 LYS B N 1
ATOM 2326 C CA . LYS B 1 115 ? 11.617 1.051 2.924 1 89.25 115 LYS B CA 1
ATOM 2327 C C . LYS B 1 115 ? 11.25 2.531 2.936 1 89.25 115 LYS B C 1
ATOM 2329 O O . LYS B 1 115 ? 11.664 3.271 3.832 1 89.25 115 LYS B O 1
ATOM 2334 N N . LEU B 1 116 ? 10.461 2.928 1.965 1 92.38 116 LEU B N 1
ATOM 2335 C CA . LEU B 1 116 ? 10.055 4.324 1.86 1 92.38 116 LEU B CA 1
ATOM 2336 C C . LEU B 1 116 ? 9.195 4.73 3.053 1 92.38 116 LEU B C 1
ATOM 2338 O O . LEU B 1 116 ? 9.32 5.848 3.562 1 92.38 116 LEU B O 1
ATOM 2342 N N . ILE B 1 117 ? 8.352 3.812 3.51 1 94.25 117 ILE B N 1
ATOM 2343 C CA . ILE B 1 117 ? 7.477 4.098 4.641 1 94.25 117 ILE B CA 1
ATOM 2344 C C . ILE B 1 117 ? 8.312 4.309 5.902 1 94.25 117 ILE B C 1
ATOM 2346 O O . ILE B 1 117 ? 8.086 5.258 6.652 1 94.25 117 ILE B O 1
ATOM 2350 N N . LYS B 1 118 ? 9.242 3.535 6.09 1 92.56 118 LYS B N 1
ATOM 2351 C CA . LYS B 1 118 ? 10.109 3.67 7.254 1 92.56 118 LYS B CA 1
ATOM 2352 C C . LYS B 1 118 ? 10.938 4.953 7.18 1 92.56 118 LYS B C 1
ATOM 2354 O O . LYS B 1 118 ? 11.117 5.633 8.195 1 92.56 118 LYS B O 1
ATOM 2359 N N . LEU B 1 119 ? 11.406 5.289 5.988 1 91.81 119 LEU B N 1
ATOM 2360 C CA . LEU B 1 119 ? 12.141 6.531 5.781 1 91.81 119 LEU B CA 1
ATOM 2361 C C . LEU B 1 119 ? 11.273 7.742 6.121 1 91.81 119 LEU B C 1
ATOM 2363 O O . LEU B 1 119 ? 11.719 8.641 6.836 1 91.81 119 LEU B O 1
ATOM 2367 N N . ALA B 1 120 ? 10.102 7.719 5.648 1 93.25 120 ALA B N 1
ATOM 2368 C CA . ALA B 1 120 ? 9.18 8.812 5.934 1 93.25 120 ALA B CA 1
ATOM 2369 C C . ALA B 1 120 ? 8.906 8.922 7.43 1 93.25 120 ALA B C 1
ATOM 2371 O O . ALA B 1 120 ? 8.828 10.023 7.977 1 93.25 120 ALA B O 1
ATOM 2372 N N . ASP B 1 121 ? 8.758 7.805 8.07 1 92.81 121 ASP B N 1
ATOM 2373 C CA . ASP B 1 121 ? 8.375 7.758 9.477 1 92.81 121 ASP B CA 1
ATOM 2374 C C . ASP B 1 121 ? 9.516 8.266 10.367 1 92.81 121 ASP B C 1
ATOM 2376 O O . ASP B 1 121 ? 9.273 8.93 11.375 1 92.81 121 ASP B O 1
ATOM 2380 N N . SER B 1 122 ? 10.688 7.961 10.016 1 90.62 122 SER B N 1
ATOM 2381 C CA . SER B 1 122 ? 11.852 8.273 10.836 1 90.62 122 SER B CA 1
ATOM 2382 C C . SER B 1 122 ? 12.336 9.703 10.594 1 90.62 122 SER B C 1
ATOM 2384 O O . SER B 1 122 ? 13.023 10.281 11.43 1 90.62 122 SER B O 1
ATOM 2386 N N . SER B 1 123 ? 11.953 10.312 9.539 1 89.31 123 SER B N 1
ATOM 2387 C CA . SER B 1 123 ? 12.477 11.609 9.117 1 89.31 123 SER B CA 1
ATOM 2388 C C . SER B 1 123 ? 11.633 12.75 9.68 1 89.31 123 SER B C 1
ATOM 2390 O O . SER B 1 123 ? 10.414 12.633 9.773 1 89.31 123 SER B O 1
ATOM 2392 N N . LYS B 1 124 ? 12.281 13.789 9.898 1 87.75 124 LYS B N 1
ATOM 2393 C CA . LYS B 1 124 ? 11.633 14.992 10.398 1 87.75 124 LYS B CA 1
ATOM 2394 C C . LYS B 1 124 ? 10.648 15.555 9.375 1 87.75 124 LYS B C 1
ATOM 2396 O O . LYS B 1 124 ? 9.578 16.047 9.734 1 87.75 124 LYS B O 1
ATOM 2401 N N . HIS B 1 125 ? 11.047 15.375 8.133 1 89.5 125 HIS B N 1
ATOM 2402 C CA . HIS B 1 125 ? 10.234 16 7.094 1 89.5 125 HIS B CA 1
ATOM 2403 C C . HIS B 1 125 ? 9.359 14.977 6.383 1 89.5 125 HIS B C 1
ATOM 2405 O O . HIS B 1 125 ? 8.773 15.273 5.336 1 89.5 125 HIS B O 1
ATOM 2411 N N . GLY B 1 126 ? 9.391 13.797 6.891 1 92.12 126 GLY B N 1
ATOM 2412 C CA . GLY B 1 126 ? 8.43 12.781 6.469 1 92.12 126 GLY B CA 1
ATOM 2413 C C . GLY B 1 126 ? 8.523 12.453 4.992 1 92.12 126 GLY B C 1
ATOM 2414 O O . GLY B 1 126 ? 9.609 12.172 4.48 1 92.12 126 GLY B O 1
ATOM 2415 N N . TRP B 1 127 ? 7.336 12.492 4.305 1 92.19 127 TRP B N 1
ATOM 2416 C CA . TRP B 1 127 ? 7.219 12.031 2.926 1 92.19 127 TRP B CA 1
ATOM 2417 C C . TRP B 1 127 ? 7.922 12.984 1.969 1 92.19 127 TRP B C 1
ATOM 2419 O O . TRP B 1 127 ? 8.219 12.625 0.826 1 92.19 127 TRP B O 1
ATOM 2429 N N . LYS B 1 128 ? 8.242 14.195 2.416 1 88.56 128 LYS B N 1
ATOM 2430 C CA . LYS B 1 128 ? 9.031 15.094 1.579 1 88.56 128 LYS B CA 1
ATOM 2431 C C . LYS B 1 128 ? 10.43 14.531 1.338 1 88.56 128 LYS B C 1
ATOM 2433 O O . LYS B 1 128 ? 10.992 14.695 0.253 1 88.56 128 LYS B O 1
ATOM 2438 N N . VAL B 1 129 ? 10.906 13.945 2.334 1 90.5 129 VAL B N 1
ATOM 2439 C CA . VAL B 1 129 ? 12.227 13.328 2.205 1 90.5 129 VAL B CA 1
ATOM 2440 C C . VAL B 1 129 ? 12.164 12.195 1.185 1 90.5 129 VAL B C 1
ATOM 2442 O O . VAL B 1 129 ? 13.062 12.047 0.355 1 90.5 129 VAL B O 1
ATOM 2445 N N . VAL B 1 130 ? 11.117 11.438 1.288 1 89.56 130 VAL B N 1
ATOM 2446 C CA . VAL B 1 130 ? 10.93 10.328 0.36 1 89.56 130 VAL B CA 1
ATOM 2447 C C . VAL B 1 130 ? 10.867 10.852 -1.071 1 89.56 130 VAL B C 1
ATOM 2449 O O . VAL B 1 130 ? 11.461 10.266 -1.981 1 89.56 130 VAL B O 1
ATOM 2452 N N . GLU B 1 131 ? 10.18 11.906 -1.289 1 86.56 131 GLU B N 1
ATOM 2453 C CA . GLU B 1 131 ? 10.086 12.508 -2.613 1 86.56 131 GLU B CA 1
ATOM 2454 C C . GLU B 1 131 ? 11.461 12.883 -3.15 1 86.56 131 GLU B C 1
ATOM 2456 O O . GLU B 1 131 ? 11.789 12.578 -4.301 1 86.56 131 GLU B O 1
ATOM 2461 N N . GLN B 1 132 ? 12.195 13.531 -2.283 1 84.75 132 GLN B N 1
ATOM 2462 C CA . GLN B 1 132 ? 13.547 13.906 -2.682 1 84.75 132 GLN B CA 1
ATOM 2463 C C . GLN B 1 132 ? 14.406 12.672 -2.932 1 84.75 132 GLN B C 1
ATOM 2465 O O . GLN B 1 132 ? 15.219 12.648 -3.865 1 84.75 132 GLN B O 1
ATOM 2470 N N . TYR B 1 133 ? 14.273 11.648 -2.158 1 87.5 133 TYR B N 1
ATOM 2471 C CA . TYR B 1 133 ? 15.016 10.391 -2.256 1 87.5 133 TYR B CA 1
ATOM 2472 C C . TYR B 1 133 ? 14.727 9.695 -3.578 1 87.5 133 TYR B C 1
ATOM 2474 O O . TYR B 1 133 ? 15.648 9.234 -4.258 1 87.5 133 TYR B O 1
ATOM 2482 N N . GLU B 1 134 ? 13.484 9.656 -3.908 1 84.25 134 GLU B N 1
ATOM 2483 C CA . GLU B 1 134 ? 13.055 8.938 -5.105 1 84.25 134 GLU B CA 1
ATOM 2484 C C . GLU B 1 134 ? 13.383 9.727 -6.371 1 84.25 134 GLU B C 1
ATOM 2486 O O . GLU B 1 134 ? 13.695 9.141 -7.406 1 84.25 134 GLU B O 1
ATOM 2491 N N . THR B 1 135 ? 13.25 10.961 -6.305 1 79.31 135 THR B N 1
ATOM 2492 C CA . THR B 1 135 ? 13.469 11.812 -7.469 1 79.31 135 THR B CA 1
ATOM 2493 C C . THR B 1 135 ? 14.945 11.844 -7.844 1 79.31 135 THR B C 1
ATOM 2495 O O . THR B 1 135 ? 15.297 11.969 -9.023 1 79.31 135 THR B O 1
ATOM 2498 N N . HIS B 1 136 ? 15.766 11.688 -6.902 1 71.88 136 HIS B N 1
ATOM 2499 C CA . HIS B 1 136 ? 17.188 11.859 -7.168 1 71.88 136 HIS B CA 1
ATOM 2500 C C . HIS B 1 136 ? 17.922 10.516 -7.188 1 71.88 136 HIS B C 1
ATOM 2502 O O . HIS B 1 136 ? 19.141 10.469 -7.09 1 71.88 136 HIS B O 1
ATOM 2508 N N . GLN B 1 137 ? 17.266 9.414 -6.953 1 60.84 137 GLN B N 1
ATOM 2509 C CA . GLN B 1 137 ? 17.859 8.086 -7.051 1 60.84 137 GLN B CA 1
ATOM 2510 C C . GLN B 1 137 ? 18.703 7.953 -8.32 1 60.84 137 GLN B C 1
ATOM 2512 O O . GLN B 1 137 ? 19.781 7.371 -8.297 1 60.84 137 GLN B O 1
ATOM 2517 N N . LEU B 1 138 ? 18.188 8.305 -9.375 1 54.53 138 LEU B N 1
ATOM 2518 C CA . LEU B 1 138 ? 18.859 8.148 -10.664 1 54.53 138 LEU B CA 1
ATOM 2519 C C . LEU B 1 138 ? 20.109 9.008 -10.719 1 54.53 138 LEU B C 1
ATOM 2521 O O . LEU B 1 138 ? 21.031 8.727 -11.5 1 54.53 138 LEU B O 1
ATOM 2525 N N . ALA B 1 139 ? 20.078 9.961 -9.898 1 45.66 139 ALA B N 1
ATOM 2526 C CA . ALA B 1 139 ? 21.156 10.922 -10.094 1 45.66 139 ALA B CA 1
ATOM 2527 C C . ALA B 1 139 ? 22.422 10.484 -9.352 1 45.66 139 ALA B C 1
ATOM 2529 O O . ALA B 1 139 ? 23.516 10.961 -9.648 1 45.66 139 ALA B O 1
ATOM 2530 N N . SER B 1 140 ? 22.156 9.617 -8.32 1 56.06 140 SER B N 1
ATOM 2531 C CA . SER B 1 140 ? 23.391 9.406 -7.559 1 56.06 140 SER B CA 1
ATOM 2532 C C . SER B 1 140 ? 23.672 7.922 -7.379 1 56.06 140 SER B C 1
ATOM 2534 O O . SER B 1 140 ? 22.781 7.145 -7.051 1 56.06 140 SER B O 1
ATOM 2536 N N . ASP B 1 141 ? 24.672 7.422 -7.812 1 57.84 141 ASP B N 1
ATOM 2537 C CA . ASP B 1 141 ? 25.25 6.094 -7.609 1 57.84 141 ASP B CA 1
ATOM 2538 C C . ASP B 1 141 ? 25.703 5.914 -6.164 1 57.84 141 ASP B C 1
ATOM 2540 O O . ASP B 1 141 ? 26.531 5.035 -5.875 1 57.84 141 ASP B O 1
ATOM 2544 N N . SER B 1 142 ? 25.234 6.691 -5.387 1 62.56 142 SER B N 1
ATOM 2545 C CA . SER B 1 142 ? 25.688 6.637 -4.004 1 62.56 142 SER B CA 1
ATOM 2546 C C . SER B 1 142 ? 24.984 5.527 -3.23 1 62.56 142 SER B C 1
ATOM 2548 O O . SER B 1 142 ? 23.922 5.055 -3.643 1 62.56 142 SER B O 1
ATOM 2550 N N . ASP B 1 143 ? 25.703 5.133 -2.207 1 77.25 143 ASP B N 1
ATOM 2551 C CA . ASP B 1 143 ? 25.125 4.164 -1.285 1 77.25 143 ASP B CA 1
ATOM 2552 C C . ASP B 1 143 ? 23.797 4.672 -0.716 1 77.25 143 ASP B C 1
ATOM 2554 O O . ASP B 1 143 ? 23.562 5.883 -0.665 1 77.25 143 ASP B O 1
ATOM 2558 N N . ASP B 1 144 ? 22.906 3.9 -0.494 1 81.88 144 ASP B N 1
ATOM 2559 C CA . ASP B 1 144 ? 21.531 4.195 -0.064 1 81.88 144 ASP B CA 1
ATOM 2560 C C . ASP B 1 144 ? 21.531 5.145 1.132 1 81.88 144 ASP B C 1
ATOM 2562 O O . ASP B 1 144 ? 20.734 6.09 1.179 1 81.88 144 ASP B O 1
ATOM 2566 N N . GLU B 1 145 ? 22.547 4.977 2.029 1 80.44 145 GLU B N 1
ATOM 2567 C CA . GLU B 1 145 ? 22.609 5.836 3.207 1 80.44 145 GLU B CA 1
ATOM 2568 C C . GLU B 1 145 ? 22.969 7.27 2.826 1 80.44 145 GLU B C 1
ATOM 2570 O O . GLU B 1 145 ? 22.391 8.219 3.361 1 80.44 145 GLU B O 1
ATOM 2575 N N . LYS B 1 146 ? 23.812 7.434 1.882 1 80.31 146 LYS B N 1
ATOM 2576 C CA . LYS B 1 146 ? 24.203 8.75 1.387 1 80.31 146 LYS B CA 1
ATOM 2577 C C . LYS B 1 146 ? 23.031 9.438 0.676 1 80.31 146 LYS B C 1
ATOM 2579 O O . LYS B 1 146 ? 22.828 10.641 0.839 1 80.31 146 LYS B O 1
ATOM 2584 N N . ARG B 1 147 ? 22.312 8.648 -0.013 1 85.31 147 ARG B N 1
ATOM 2585 C CA . ARG B 1 147 ? 21.172 9.195 -0.732 1 85.31 147 ARG B CA 1
ATOM 2586 C C . ARG B 1 147 ? 20.094 9.68 0.236 1 85.31 147 ARG B C 1
ATOM 2588 O O . ARG B 1 147 ? 19.484 10.734 0.022 1 85.31 147 ARG B O 1
ATOM 2595 N N . ILE B 1 148 ? 19.938 9.008 1.312 1 86.44 148 ILE B N 1
ATOM 2596 C CA . ILE B 1 148 ? 18.969 9.383 2.328 1 86.44 148 ILE B CA 1
ATOM 2597 C C . ILE B 1 148 ? 19.406 10.68 3.006 1 86.44 148 ILE B C 1
ATOM 2599 O O . ILE B 1 148 ? 18.609 11.609 3.164 1 86.44 148 ILE B O 1
ATOM 2603 N N . HIS B 1 149 ? 20.656 10.773 3.314 1 86.12 149 HIS B N 1
ATOM 2604 C CA . HIS B 1 149 ? 21.172 11.969 3.971 1 86.12 149 HIS B CA 1
ATOM 2605 C C . HIS B 1 149 ? 21.031 13.195 3.076 1 86.12 149 HIS B C 1
ATOM 2607 O O . HIS B 1 149 ? 20.688 14.281 3.553 1 86.12 149 HIS B O 1
ATOM 2613 N N . LYS B 1 150 ? 21.312 12.984 1.861 1 85.25 150 LYS B N 1
ATOM 2614 C CA . LYS B 1 150 ? 21.172 14.078 0.903 1 85.25 150 LYS B CA 1
ATOM 2615 C C . LYS B 1 150 ? 19.719 14.523 0.778 1 85.25 150 LYS B C 1
ATOM 2617 O O . LYS B 1 150 ? 19.438 15.727 0.71 1 85.25 150 LYS B O 1
ATOM 2622 N N . ALA B 1 151 ? 18.922 13.594 0.726 1 85.44 151 ALA B N 1
ATOM 2623 C CA . ALA B 1 151 ? 17.5 13.906 0.652 1 85.44 151 ALA B CA 1
ATOM 2624 C C . ALA B 1 151 ? 17.047 14.695 1.878 1 85.44 151 ALA B C 1
ATOM 2626 O O . ALA B 1 151 ? 16.312 15.672 1.757 1 85.44 151 ALA B O 1
ATOM 2627 N N . GLU B 1 152 ? 17.516 14.32 3 1 89 152 GLU B N 1
ATOM 2628 C CA . GLU B 1 152 ? 17.188 15.016 4.242 1 89 152 GLU B CA 1
ATOM 2629 C C . GLU B 1 152 ? 17.734 16.438 4.238 1 89 152 GLU B C 1
ATOM 2631 O O . GLU B 1 152 ? 17.047 17.375 4.629 1 89 152 GLU B O 1
ATOM 2636 N N . ALA B 1 153 ? 18.875 16.531 3.816 1 87.75 153 ALA B N 1
ATOM 2637 C CA . ALA B 1 153 ? 19.516 17.844 3.742 1 87.75 153 ALA B CA 1
ATOM 2638 C C . ALA B 1 153 ? 18.75 18.781 2.809 1 87.75 153 ALA B C 1
ATOM 2640 O O . ALA B 1 153 ? 18.562 19.953 3.113 1 87.75 153 ALA B O 1
ATOM 2641 N N . ARG B 1 154 ? 18.359 18.297 1.77 1 87.38 154 ARG B N 1
ATOM 2642 C CA . ARG B 1 154 ? 17.594 19.078 0.817 1 87.38 154 ARG B CA 1
ATOM 2643 C C . ARG B 1 154 ? 16.281 19.562 1.438 1 87.38 154 ARG B C 1
ATOM 2645 O O . ARG B 1 154 ? 15.875 20.703 1.252 1 87.38 154 ARG B O 1
ATOM 2652 N N . CYS B 1 155 ? 15.727 18.719 2.146 1 86.69 155 CYS B N 1
ATOM 2653 C CA . CYS B 1 155 ? 14.469 19.062 2.799 1 86.69 155 CYS B CA 1
ATOM 2654 C C . CYS B 1 155 ? 14.688 20.125 3.865 1 86.69 155 CYS B C 1
ATOM 2656 O O . CYS B 1 155 ? 13.875 21.047 4.008 1 86.69 155 CYS B O 1
ATOM 2658 N N . GLU B 1 156 ? 15.766 19.953 4.527 1 88.12 156 GLU B N 1
ATOM 2659 C CA . GLU B 1 156 ? 16.094 20.969 5.531 1 88.12 156 GLU B CA 1
ATOM 2660 C C . GLU B 1 156 ? 16.312 22.328 4.891 1 88.12 156 GLU B C 1
ATOM 2662 O O . GLU B 1 156 ? 15.867 23.359 5.418 1 88.12 156 GLU B O 1
ATOM 2667 N N . LYS B 1 157 ? 16.891 22.375 3.854 1 88.06 157 LYS B N 1
ATOM 2668 C CA . LYS B 1 157 ? 17.156 23.609 3.121 1 88.06 157 LYS B CA 1
ATOM 2669 C C . LYS B 1 157 ? 15.852 24.25 2.648 1 88.06 157 LYS B C 1
ATOM 2671 O O . LYS B 1 157 ? 15.641 25.453 2.816 1 88.06 157 LYS B O 1
ATOM 2676 N N . ILE B 1 158 ? 15.031 23.469 2.111 1 86.62 158 ILE B N 1
ATOM 2677 C CA . ILE B 1 158 ? 13.75 23.938 1.61 1 86.62 158 ILE B CA 1
ATOM 2678 C C . ILE B 1 158 ? 12.914 24.484 2.766 1 86.62 158 ILE B C 1
ATOM 2680 O O . ILE B 1 158 ? 12.305 25.562 2.648 1 86.62 158 ILE B O 1
ATOM 2684 N N . ALA B 1 159 ? 12.984 23.75 3.822 1 85.81 159 ALA B N 1
ATOM 2685 C CA . ALA B 1 159 ? 12.219 24.172 4.992 1 85.81 159 ALA B CA 1
ATOM 2686 C C . ALA B 1 159 ? 12.727 25.5 5.527 1 85.81 159 ALA B C 1
ATOM 2688 O O . ALA B 1 159 ? 11.93 26.359 5.922 1 85.81 159 ALA B O 1
ATOM 2689 N N . LYS B 1 160 ? 13.898 25.656 5.559 1 86.69 160 LYS B N 1
ATOM 2690 C CA . LYS B 1 160 ? 14.5 26.922 6.016 1 86.69 160 LYS B CA 1
ATOM 2691 C C . LYS B 1 160 ? 14.133 28.062 5.086 1 86.69 160 LYS B C 1
ATOM 2693 O O . LYS B 1 160 ? 13.789 29.156 5.547 1 86.69 160 LYS B O 1
ATOM 2698 N N . GLU B 1 161 ? 14.133 27.812 3.863 1 86.38 161 GLU B N 1
ATOM 2699 C CA . GLU B 1 161 ? 13.773 28.828 2.873 1 86.38 161 GLU B CA 1
ATOM 2700 C C . GLU B 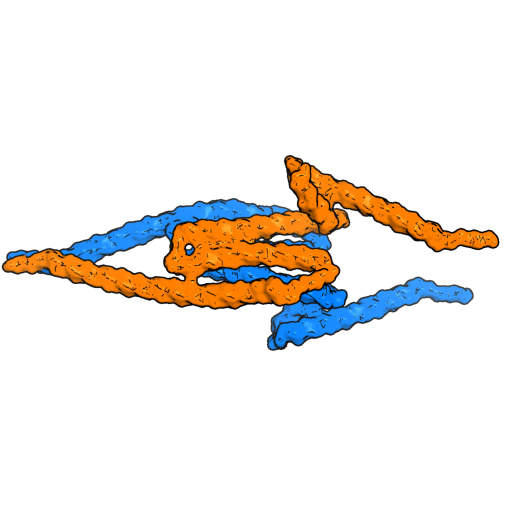1 161 ? 12.305 29.234 3 1 86.38 161 GLU B C 1
ATOM 2702 O O . GLU B 1 161 ? 11.969 30.406 2.896 1 86.38 161 GLU B O 1
ATOM 2707 N N . GLU B 1 162 ? 11.5 28.219 3.238 1 84.06 162 GLU B N 1
ATOM 2708 C CA . GLU B 1 162 ? 10.078 28.5 3.408 1 84.06 162 GLU B CA 1
ATOM 2709 C C . GLU B 1 162 ? 9.82 29.328 4.664 1 84.06 162 GLU B C 1
ATOM 2711 O O . GLU B 1 162 ? 8.969 30.219 4.66 1 84.06 162 GLU B O 1
ATOM 2716 N N . ARG B 1 163 ? 10.531 29.062 5.648 1 85 163 ARG B N 1
ATOM 2717 C CA . ARG B 1 163 ? 10.398 29.828 6.891 1 85 163 ARG B CA 1
ATOM 2718 C C . ARG B 1 163 ? 10.844 31.266 6.699 1 85 163 ARG B C 1
ATOM 2720 O O . ARG B 1 163 ? 10.18 32.188 7.184 1 85 163 ARG B O 1
ATOM 2727 N N . VAL B 1 164 ? 11.836 31.422 6.012 1 86.75 164 VAL B N 1
ATOM 2728 C CA . VAL B 1 164 ? 12.344 32.75 5.734 1 86.75 164 VAL B CA 1
ATOM 2729 C C . VAL B 1 164 ? 11.344 33.531 4.871 1 86.75 164 VAL B C 1
ATOM 2731 O O . VAL B 1 164 ? 11.055 34.688 5.137 1 86.75 164 VAL B O 1
ATOM 2734 N N . HIS B 1 165 ? 10.82 32.844 3.932 1 83.81 165 HIS B N 1
ATOM 2735 C CA . HIS B 1 165 ? 9.859 33.469 3.037 1 83.81 165 HIS B CA 1
ATOM 2736 C C . HIS B 1 165 ? 8.586 33.875 3.781 1 83.81 165 HIS B C 1
ATOM 2738 O O . HIS B 1 165 ? 8.023 34.938 3.547 1 83.81 165 HIS B O 1
ATOM 2744 N N . ARG B 1 166 ? 8.141 33.062 4.676 1 84.69 166 ARG B N 1
ATOM 2745 C CA . ARG B 1 166 ? 6.941 33.312 5.461 1 84.69 166 ARG B CA 1
ATOM 2746 C C . ARG B 1 166 ? 7.164 34.5 6.406 1 84.69 166 ARG B C 1
ATOM 2748 O O . ARG B 1 166 ? 6.277 35.344 6.594 1 84.69 166 ARG B O 1
ATOM 2755 N N . SER B 1 167 ? 8.289 34.5 6.918 1 82 167 SER B N 1
ATOM 2756 C CA . SER B 1 167 ? 8.641 35.594 7.809 1 82 167 SER B CA 1
ATOM 2757 C C . SER B 1 167 ? 8.727 36.938 7.051 1 82 167 SER B C 1
ATOM 2759 O O . SER B 1 167 ? 8.273 37.969 7.547 1 82 167 SER B O 1
ATOM 2761 N N . ARG B 1 168 ? 9.172 36.938 5.934 1 81.56 168 ARG B N 1
ATOM 2762 C CA . ARG B 1 168 ? 9.289 38.125 5.113 1 81.56 168 ARG B CA 1
ATOM 2763 C C . ARG B 1 168 ? 7.914 38.625 4.676 1 81.56 168 ARG B C 1
ATOM 2765 O O . ARG B 1 168 ? 7.656 39.812 4.676 1 81.56 168 ARG B O 1
ATOM 2772 N N . LYS B 1 169 ? 7.156 37.719 4.375 1 76.12 169 LYS B N 1
ATOM 2773 C CA . LYS B 1 169 ? 5.805 38.062 3.967 1 76.12 169 LYS B CA 1
ATOM 2774 C C . LYS B 1 169 ? 5.008 38.656 5.141 1 76.12 169 LYS B C 1
ATOM 2776 O O . LYS B 1 169 ? 4.254 39.594 4.98 1 76.12 169 LYS B O 1
ATOM 2781 N N . ALA B 1 170 ? 5.176 38.031 6.219 1 75.06 170 ALA B N 1
ATOM 2782 C CA . ALA B 1 170 ? 4.496 38.5 7.418 1 75.06 170 ALA B CA 1
ATOM 2783 C C . ALA B 1 170 ? 4.977 39.906 7.789 1 75.06 170 ALA B C 1
ATOM 2785 O O . ALA B 1 170 ? 4.184 40.75 8.211 1 75.06 170 ALA B O 1
ATOM 2786 N N . LYS B 1 171 ? 6.156 40.281 7.66 1 76.06 171 LYS B N 1
ATOM 2787 C CA . LYS B 1 171 ? 6.719 41.594 7.98 1 76.06 171 LYS B CA 1
ATOM 2788 C C . LYS B 1 171 ? 6.23 42.656 7 1 76.06 171 LYS B C 1
ATOM 2790 O O . LYS B 1 171 ? 6.039 43.812 7.375 1 76.06 171 LYS B O 1
ATOM 2795 N N . ARG B 1 172 ? 6.055 42.25 5.867 1 72.25 172 ARG B N 1
ATOM 2796 C CA . ARG B 1 172 ? 5.59 43.188 4.863 1 72.25 172 ARG B CA 1
ATOM 2797 C C . ARG B 1 172 ? 4.16 43.625 5.148 1 72.25 172 ARG B C 1
ATOM 2799 O O . ARG B 1 172 ? 3.777 44.75 4.816 1 72.25 172 ARG B O 1
ATOM 2806 N N . TRP B 1 173 ? 3.457 42.75 5.719 1 67.56 173 TRP B N 1
ATOM 2807 C CA . TRP B 1 173 ? 2.074 43.125 6.016 1 67.56 173 TRP B CA 1
ATOM 2808 C C . TRP B 1 173 ? 1.961 43.781 7.391 1 67.56 173 TRP B C 1
ATOM 2810 O O . TRP B 1 173 ? 0.868 44.156 7.816 1 67.56 173 TRP B O 1
ATOM 2820 N N . THR B 1 174 ? 3.051 43.75 8.125 1 63.72 174 THR B N 1
ATOM 2821 C CA . THR B 1 174 ? 2.961 44.531 9.352 1 63.72 174 THR B CA 1
ATOM 2822 C C . THR B 1 174 ? 2.85 46 9.047 1 63.72 174 THR B C 1
ATOM 2824 O O . THR B 1 174 ? 3.701 46.562 8.352 1 63.72 174 THR B O 1
ATOM 2827 N N . PRO B 1 175 ? 1.648 46.594 9.18 1 62.53 175 PRO B N 1
ATOM 2828 C CA . PRO B 1 175 ? 1.465 48.031 8.914 1 62.53 175 PRO B CA 1
ATOM 2829 C C . PRO B 1 175 ? 2.521 48.875 9.594 1 62.53 175 PRO B C 1
ATOM 2831 O O . PRO B 1 175 ? 3.045 48.531 10.648 1 62.53 175 PRO B O 1
ATOM 2834 N N . TYR B 1 176 ? 3.189 49.75 8.805 1 60.56 176 TYR B N 1
ATOM 2835 C CA . TYR B 1 176 ? 4.074 50.75 9.406 1 60.56 176 TYR B CA 1
ATOM 2836 C C . TYR B 1 176 ? 3.412 51.438 10.609 1 60.56 176 TYR B C 1
ATOM 2838 O O . TYR B 1 176 ? 2.213 51.719 10.578 1 60.56 176 TYR B O 1
ATOM 2846 N N . PRO B 1 177 ? 3.955 51.188 11.688 1 58.09 177 PRO B N 1
ATOM 2847 C CA . PRO B 1 177 ? 3.352 52 12.758 1 58.09 177 PRO B CA 1
ATOM 2848 C C . PRO B 1 177 ? 3.053 53.406 12.328 1 58.09 177 PRO B C 1
ATOM 2850 O O . PRO B 1 177 ? 3.844 54.031 11.602 1 58.09 177 PRO B O 1
ATOM 2853 N N . THR B 1 178 ? 1.778 53.75 12.008 1 54.56 178 THR B N 1
ATOM 2854 C CA . THR B 1 178 ? 1.48 55.188 11.836 1 54.56 178 THR B CA 1
ATOM 2855 C C . THR B 1 178 ? 2.119 56 12.953 1 54.56 178 THR B C 1
ATOM 2857 O O . THR B 1 178 ? 1.928 55.719 14.141 1 54.56 178 THR B O 1
ATOM 2860 N N . GLN B 1 179 ? 3.137 56.812 12.633 1 46.69 179 GLN B N 1
ATOM 2861 C CA . GLN B 1 179 ? 3.525 57.875 13.555 1 46.69 179 GLN B CA 1
ATOM 2862 C C . GLN B 1 179 ? 2.344 58.781 13.867 1 46.69 179 GLN B C 1
ATOM 2864 O O . GLN B 1 179 ? 1.563 59.125 12.977 1 46.69 179 GLN B O 1
#

Nearest PDB structures (foldseek):
  5i6r-assembly1_A-2  TM=2.934E-01  e=8.528E+00  Homo sapiens

Radius of gyration: 31.18 Å; Cα contacts (8 Å, |Δi|>4): 313; chains: 2; bounding box: 51×134×64 Å

pLDDT: mean 73.59, std 20.13, range [28.72, 97.38]

Sequence (358 aa):
MPLEPSDTNASQNNLLQHLDTLITARLSDFETRFSEQQKEMSSVHLAKIEGLTAKSAYQFKRKGNEQQYKHSVDVCEKLQAANTALSSQPVSSSSLECARSKISEGIDLLTHRQKLIKLADSSKHGWKVVEQYETHQLASDSDDEKRIHKAEARCEKIAKEERVHRSRKAKRWTPYPTQMPLEPSDTNASQNNLLQHLDTLITARLSDFETRFSEQQKEMSSVHLAKIEGLTAKSAYQFKRKGNEQQYKHSVDVCEKLQAANTALSSQPVSSSSLECARSKISEGIDLLTHRQKLIKLADSSKHGWKVVEQYETHQLASDSDDEKRIHKAEARCEKIAKEERVHRSRKAKRWTPYPTQ

Solvent-accessible surface area (backbone atoms only — not comparable to full-atom values): 18305 Å² total; per-residue (Å²): 126,25,56,49,26,63,57,29,24,49,51,44,48,48,50,52,50,48,51,53,47,49,53,49,45,51,44,46,47,34,25,45,48,20,38,47,53,24,42,47,55,42,40,52,50,42,42,51,51,43,46,54,56,67,46,86,60,79,76,69,80,42,68,69,47,44,53,54,41,50,52,41,48,54,37,40,51,25,39,50,52,16,49,42,31,61,36,18,30,64,65,42,74,68,28,51,50,48,20,50,50,23,40,49,52,29,42,49,54,40,53,52,49,44,51,44,40,51,49,18,54,75,38,92,64,21,61,58,27,42,51,44,34,62,72,45,44,85,74,45,93,56,57,69,67,56,44,49,52,50,15,46,50,52,47,51,52,51,50,52,50,51,52,51,52,51,52,50,53,53,54,68,66,48,71,72,77,79,128,122,40,37,55,46,62,58,13,38,50,52,42,48,48,51,52,47,50,48,52,48,49,52,48,47,51,50,47,48,49,37,46,50,51,24,48,51,42,45,48,52,43,45,53,47,45,46,49,51,44,48,54,59,69,46,85,63,80,76,68,80,42,69,69,48,44,52,54,43,51,52,42,48,55,36,40,51,26,40,50,52,18,49,55,30,63,37,47,69,80,66,41,74,67,28,50,51,48,20,49,50,24,40,49,52,28,42,51,55,40,53,51,50,46,52,46,40,52,52,17,52,74,37,95,63,22,63,58,27,40,51,44,34,63,71,43,46,86,73,44,94,56,57,68,67,56,44,49,51,50,16,44,50,52,46,51,52,52,50,51,50,51,52,51,51,51,53,51,52,54,55,68,65,47,72,71,77,80,125

=== Feature glossary ===
Key to the feature types in this record:

— What the protein is —

Primary structure: the covalent order of the twenty standard amino acids along the backbone. Two proteins with the same sequence will (almost always) fold to the same structure; two with 30% identity often share a fold but not the details.

Database cross-references. InterPro integrates a dozen domain/family signature databases into unified entries with residue-range hits. GO terms attach function/process/location labels with evidence codes. CATH codes position the fold in a four-level structural taxonomy. Organism is the NCBI-taxonomy species name.

— Where its atoms are —

The mmCIF block holds the 3D Cartesian coordinates of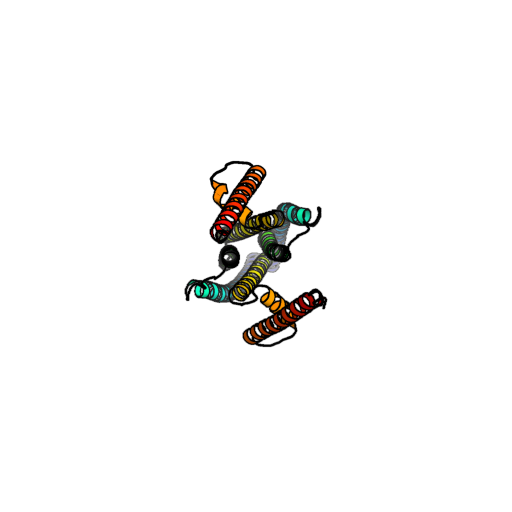 each backbone atom (N, Cα, C, O) in ångströms. mmCIF is the PDB's canonical archive format — a tagged-loop text representation of the atomic model.

Six rendered views show the 3D structure from the faces of a cube — i.e. along ±x, ±y, ±z. Rendering representation is drawn randomly per protein from cartoon (secondary-structure ribbons), sticks (backbone bonds), or molecular surface; coloring is either N→C rainbow (blue at the N-terminus through red at the C-terminus) or one color per chain.

— Local backbone conformation —

DSSP 8-state secondary structure assigns each residue one of H (α-helix), G (3₁₀-helix), I (π-helix), E (extended β-strand), B (isolated β-bridge), T (hydrogen-bonded turn), S (bend), or '-' (coil). The assignment is computed from backbone hydrogen-bond geometry via the Kabsch–Sander algorithm.

P-SEA three-state annotation labels each residue as helix, strand, or coil based purely on the geometry of the Cα trace. It serves as a fallback when the full backbone (and thus DSSP) is unavailable.

The φ/ψ torsion pair specifies the backbone conformation at each residue. φ rotates about the N–Cα bond, ψ about the Cα–C bond. Steric clashes forbid most of the (φ, ψ) plane — the allowed regions (α-helix basin, β-sheet basin, left-handed helix) are the Ramachandran-allowed regions.

— Global shape and packing —

The geometric summary reports three shape descriptors. Rg (radius of gyration) measures how spread out the Cα atoms are about their centre of mass; compact globular proteins have small Rg, elongated or unfolded ones large. Cα contacts (<8 Å, |i−j|>4) count long-range residue pairs in spatial proximity — high for tightly packed folds, near zero for rods or random coil. The bounding-box extents give the protein's footprint along x, y, z in Å.

Accessible surface area quantifies burial. A residue with SASA near zero is packed into the hydrophobic core; one with SASA >100 Å² sits on the surface. Computed here via the Shrake–Rupley numerical algorithm with a 1.4 Å probe.

Plot images: a contact map (which resid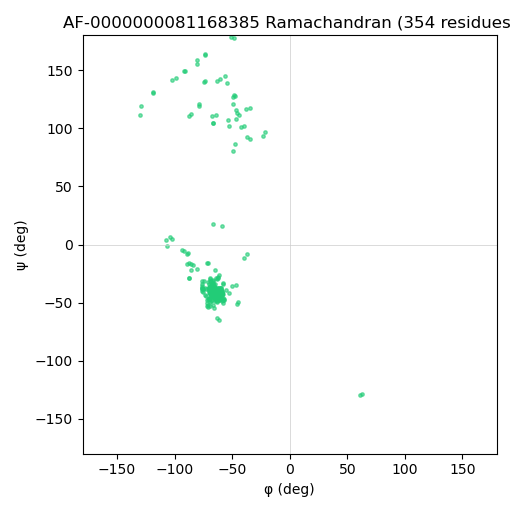ues are close in 3D, as an N×N binary image), a Ramachandran scatter (backbone torsion angles, revealing secondary-structure composition at a glance), and — for AlphaFold structures — a PAE heatmap (pairwise prediction confidence).

— Structural neighborhood —

The Foldseek 3Di string encodes local tertiary geometry as a 20-letter alphabet — one character per residue — derived from the relative positions of nearby Cα atoms. Unlike the amino-acid sequence, 3Di is a direct function of the 3D structure, so two proteins with the same fold have similar 3Di strings even at low sequence identity.

Nearest PDB neighbors are the top structural matches found by Foldseek when searching this structure against the entire Protein Data Bank. Each hit reports a TM-score (0 to 1; >0.5 almost always implies the same fold) and an E-value. These are *structural* homologs — they may share no detectable sequence similarity.

— Confidence and disorder —

For AlphaFold models, the B-factor field carries pLDDT — the model's own estimate of local accuracy on a 0–100 scale. Regions with pLDDT<50 should be treated as essentially unmodeled; they often correspond to intrinsically disordered segments.

B-factor (Debye–Waller factor) reflects atomic displacement in the crystal lattice. It is an experimental observable (units Å²), not a prediction; low values mean the atom is pinned down, high values mean it moves or is heterogeneous across the crystal.

Predicted aligned error is AlphaFold's pairwise confidence. Unlike pLDDT (per-residue), PAE is per-residue-pair and captures whether two parts of the structure are correctly placed relative to each other. Units are ångströms of expected positional error.